Protein AF-F4RR57-F1 (afdb_monomer)

Radius of gyration: 38.22 Å; Cα contacts (8 Å, |Δi|>4): 180; chains: 1; bounding box: 96×65×106 Å

Solvent-accessible surface area (backbone atoms only — not comparable to full-atom values): 22075 Å² total; per-residue (Å²): 117,54,73,67,56,44,54,54,38,61,76,70,31,67,34,46,60,69,55,31,49,53,38,27,74,74,73,61,48,49,56,70,52,73,83,38,70,68,52,50,52,48,51,51,49,40,55,74,69,66,55,75,84,67,74,41,56,62,62,28,45,71,60,40,53,52,43,63,75,35,47,93,73,62,42,89,87,49,42,66,50,39,75,74,41,52,89,74,38,87,89,57,78,80,79,75,91,82,75,79,78,75,92,65,99,62,92,76,73,75,83,64,83,75,69,78,73,69,84,76,82,62,83,71,56,72,71,55,52,53,50,30,54,51,48,40,52,54,49,36,53,48,45,38,72,76,56,42,99,72,52,95,65,58,51,57,81,67,50,35,64,67,58,40,48,58,48,56,74,46,50,90,73,57,85,49,50,67,58,47,22,62,70,56,76,41,62,85,52,87,65,48,37,54,52,55,41,51,51,51,60,52,41,51,73,34,71,69,33,47,51,49,53,53,51,50,52,54,51,52,52,53,50,51,55,50,51,52,51,49,53,53,52,50,53,54,51,52,51,56,52,51,57,59,54,54,58,62,64,66,65,74,78,77,86,85,79,85,88,85,86,81,88,84,82,88,88,82,84,92,73,92,72,83,74,74,81,76,76,50,72,68,54,53,51,52,52,52,50,53,51,50,53,52,51,54,50,53,52,50,54,52,43,38,48,71,75,68,63,46,54,83,90,48,49,64,62,52,50,50,54,49,54,55,52,53,57,66,68,68,45,78,76,57,62,55,56,57,52,50,53,55,48,52,58,55,53,54,56,55,53,58,53,52,57,57,53,56,58,69,72,77,112

Secondary structure (DSSP, 8-state):
--HHHHHHHHHH--S-HHHHHHHHHHHS-----TT-HHHHHHHHHHHHTTPPPP-STTT-HHHHHHHHHHGGG--TTTHHHHHH-TTT-TTPPPPPTT-----------------------SPPPHHHHHHHHHHHHHHHHHHHHHHGGG-SS-HHHHS-HHHHHHHHTTTTT--SHHHHHHHHTS--STTHHHHHHHHHHHHHHSHHHHHHHHHHHHHHHHHHHHHHHHHHHHHHHHHHHHHHHHHHHGGGSS--S-----------------------HHHHHHHHHHHHHHHHHHHHHHHHHHTS---GGGHHHHHHHHHHHHHHHTSTTHHHHHHHHHHHHHHHHHHHHHHHHHHHH--

pLDDT: mean 75.48, std 19.63, range [27.92, 96.12]

Mean predicted aligned error: 22.34 Å

Structure (mmCIF, N/CA/C/O backbone):
data_AF-F4RR57-F1
#
_entry.id   AF-F4RR57-F1
#
loop_
_atom_site.group_PDB
_atom_site.id
_atom_site.type_symbol
_atom_site.label_atom_id
_atom_site.label_alt_id
_atom_site.label_comp_id
_atom_site.label_asym_id
_atom_site.label_entity_id
_atom_site.label_seq_id
_atom_site.pdbx_PDB_ins_code
_atom_site.Cartn_x
_atom_site.Cartn_y
_atom_site.Cartn_z
_atom_site.occupancy
_atom_site.B_iso_or_equiv
_atom_site.auth_seq_id
_atom_site.auth_comp_id
_atom_site.auth_asym_id
_atom_site.auth_atom_id
_atom_site.pdbx_PDB_model_num
ATOM 1 N N . MET A 1 1 ? -25.949 7.844 21.251 1.00 67.94 1 MET A N 1
ATOM 2 C CA . MET A 1 1 ? -24.940 7.670 20.203 1.00 67.94 1 MET A CA 1
ATOM 3 C C . MET A 1 1 ? -25.552 6.881 19.073 1.00 67.94 1 MET A C 1
ATOM 5 O O . MET A 1 1 ? -26.390 6.026 19.353 1.00 67.94 1 MET A O 1
ATOM 9 N N . THR A 1 2 ? -25.192 7.193 17.837 1.00 84.25 2 THR A N 1
ATOM 10 C CA . THR A 1 2 ? -25.395 6.279 16.705 1.00 84.25 2 THR A CA 1
ATOM 11 C C . THR A 1 2 ? -24.371 5.140 16.763 1.00 84.25 2 THR A C 1
ATOM 13 O O . THR A 1 2 ? -23.394 5.220 17.512 1.00 84.25 2 THR A O 1
ATOM 16 N N . ASP A 1 3 ? -24.583 4.080 15.980 1.00 83.62 3 ASP A N 1
ATOM 17 C CA . ASP A 1 3 ? -23.603 2.991 15.862 1.00 83.62 3 ASP A CA 1
ATOM 18 C C . ASP A 1 3 ? -22.259 3.506 15.319 1.00 83.62 3 ASP A C 1
ATOM 20 O O . ASP A 1 3 ? -21.208 3.103 15.812 1.00 83.62 3 ASP A O 1
ATOM 24 N N . ASP A 1 4 ? -22.282 4.470 14.393 1.00 86.75 4 ASP A N 1
ATOM 25 C CA . ASP A 1 4 ? -21.068 5.107 13.864 1.00 86.75 4 ASP A CA 1
ATOM 26 C C . ASP A 1 4 ? -20.286 5.838 14.967 1.00 86.75 4 ASP A C 1
ATOM 28 O O . ASP A 1 4 ? -19.084 5.640 15.121 1.00 86.75 4 ASP A O 1
ATOM 32 N N . GLU A 1 5 ? -20.974 6.609 15.817 1.00 86.25 5 GLU A N 1
ATOM 33 C CA . GLU A 1 5 ? -20.335 7.304 16.941 1.00 86.25 5 GLU A CA 1
ATOM 34 C C . GLU A 1 5 ? -19.729 6.317 17.955 1.00 86.25 5 GLU A C 1
ATOM 36 O O . GLU A 1 5 ? -18.697 6.608 18.568 1.00 86.25 5 GLU A O 1
ATOM 41 N N . LEU A 1 6 ? -20.355 5.147 18.148 1.00 86.25 6 LEU A N 1
ATOM 42 C CA . LEU A 1 6 ? -19.826 4.070 18.996 1.00 86.25 6 LEU A CA 1
ATOM 43 C C . LEU A 1 6 ? -18.541 3.485 18.413 1.00 86.25 6 LEU A C 1
ATOM 45 O O . LEU A 1 6 ? -17.569 3.323 19.155 1.00 86.25 6 LEU A O 1
ATOM 49 N N . MET A 1 7 ? -18.521 3.214 17.108 1.00 88.38 7 MET A N 1
ATOM 50 C CA . MET A 1 7 ? -17.345 2.689 16.412 1.00 88.38 7 MET A CA 1
ATOM 51 C C . MET A 1 7 ? -16.187 3.691 16.413 1.00 88.38 7 MET A C 1
ATOM 53 O O . MET A 1 7 ? -15.055 3.312 16.726 1.00 88.38 7 MET A O 1
ATOM 57 N N . ASP A 1 8 ? -16.470 4.972 16.175 1.00 90.50 8 ASP A N 1
ATOM 58 C CA . ASP A 1 8 ? -15.466 6.036 16.235 1.00 90.50 8 ASP A CA 1
ATOM 59 C C . ASP A 1 8 ? -14.886 6.162 17.646 1.00 90.50 8 ASP A C 1
ATOM 61 O O . ASP A 1 8 ? -13.668 6.189 17.824 1.00 90.50 8 ASP A O 1
ATOM 65 N N . SER A 1 9 ? -15.739 6.141 18.673 1.00 90.50 9 SER A N 1
ATOM 66 C CA . SER A 1 9 ? -15.291 6.207 20.069 1.00 90.50 9 SER A CA 1
ATOM 67 C C . SER A 1 9 ? -14.430 4.999 20.460 1.00 90.50 9 SER A C 1
ATOM 69 O O . SER A 1 9 ? -13.480 5.132 21.232 1.00 90.50 9 SER A O 1
ATOM 71 N N . TYR A 1 10 ? -14.718 3.821 19.900 1.00 89.81 10 TYR A N 1
ATOM 72 C CA . TYR A 1 10 ? -13.920 2.614 20.115 1.00 89.81 10 TYR A CA 1
ATOM 73 C C . TYR A 1 10 ? -12.523 2.705 19.492 1.00 89.81 10 TYR A C 1
ATOM 75 O O . TYR A 1 10 ? -11.577 2.131 20.023 1.00 89.81 10 TYR A O 1
ATOM 83 N N . SER A 1 11 ? -12.376 3.449 18.393 1.00 87.50 11 SER A N 1
ATOM 84 C CA . SER A 1 11 ? -11.086 3.628 17.719 1.00 87.50 11 SER A CA 1
ATOM 85 C C . SER A 1 11 ? -10.116 4.550 18.470 1.00 87.50 11 SER A C 1
ATOM 87 O O . SER A 1 11 ? -8.905 4.420 18.308 1.00 87.50 11 SER A O 1
ATOM 89 N N . VAL A 1 12 ? -10.634 5.454 19.312 1.00 90.31 12 VAL A N 1
ATOM 90 C CA . VAL A 1 12 ? -9.836 6.476 20.018 1.00 90.31 12 VAL A CA 1
ATOM 91 C C . VAL A 1 12 ? -9.772 6.279 21.532 1.00 90.31 12 VAL A C 1
ATOM 93 O O . VAL A 1 12 ? -9.077 7.030 22.217 1.00 90.31 12 VAL A O 1
ATOM 96 N N . THR A 1 13 ? -10.502 5.306 22.087 1.00 92.88 13 THR A N 1
ATOM 97 C CA . THR A 1 13 ? -10.521 5.100 23.539 1.00 92.88 13 THR A CA 1
ATOM 98 C C . THR A 1 13 ? -9.152 4.636 24.053 1.00 92.88 13 THR A C 1
ATOM 100 O O . THR A 1 13 ? -8.592 3.677 23.520 1.00 92.88 13 THR A O 1
ATOM 103 N N . PRO A 1 14 ? -8.620 5.245 25.130 1.00 92.81 14 PRO A N 1
ATOM 104 C CA . PRO A 1 14 ? -7.428 4.754 25.816 1.00 92.81 14 PRO A CA 1
ATOM 105 C C . PRO A 1 14 ? -7.744 3.611 26.797 1.00 92.81 14 PRO A C 1
ATOM 107 O O . PRO A 1 14 ? -6.843 3.052 27.419 1.00 92.81 14 PRO A O 1
ATOM 110 N N . VAL A 1 15 ? -9.023 3.272 26.992 1.00 94.38 15 VAL A N 1
ATOM 111 C CA . VAL A 1 15 ? -9.471 2.280 27.977 1.00 94.38 15 VAL A CA 1
ATOM 112 C C . VAL A 1 15 ? -9.263 0.864 27.443 1.00 94.38 15 VAL A C 1
ATOM 114 O O . VAL A 1 15 ? -9.339 0.617 26.243 1.00 94.38 15 VAL A O 1
ATOM 117 N N . CYS A 1 16 ? -9.041 -0.103 28.336 1.00 94.88 16 CYS A N 1
ATOM 118 C CA . CYS A 1 16 ? -9.064 -1.529 28.000 1.00 94.88 16 CYS A CA 1
ATOM 119 C C . CYS A 1 16 ? -10.262 -1.873 27.096 1.00 94.88 16 CYS A C 1
ATOM 121 O O . CYS A 1 16 ? -11.409 -1.674 27.492 1.00 94.88 16 CYS A O 1
ATOM 123 N N . LEU A 1 17 ? -10.005 -2.454 25.920 1.00 93.94 17 LEU A N 1
ATOM 124 C CA . LEU A 1 17 ? -11.035 -2.750 24.917 1.00 93.94 17 LEU A CA 1
ATOM 125 C C . LEU A 1 17 ? -12.133 -3.698 25.422 1.00 93.94 17 LEU A C 1
ATOM 127 O O . LEU A 1 17 ? -13.282 -3.599 24.991 1.00 93.94 17 LEU A O 1
ATOM 131 N N . ARG A 1 18 ? -11.801 -4.592 26.363 1.00 94.50 18 ARG A N 1
ATOM 132 C CA . ARG A 1 18 ? -12.766 -5.492 27.012 1.00 94.50 18 ARG A CA 1
ATOM 133 C C . ARG A 1 18 ? -13.737 -4.722 27.912 1.00 94.50 18 ARG A C 1
ATOM 135 O O . ARG A 1 18 ? -14.945 -4.908 27.806 1.00 94.50 18 ARG A O 1
ATOM 142 N N . VAL A 1 19 ? -13.205 -3.811 28.727 1.00 94.75 19 VAL A N 1
ATOM 143 C CA . VAL A 1 19 ? -13.983 -2.940 29.623 1.00 94.75 19 VAL A CA 1
ATOM 144 C C . VAL A 1 19 ? -14.801 -1.932 28.821 1.00 94.75 19 VAL A C 1
ATOM 146 O O . VAL A 1 19 ? -15.991 -1.762 29.070 1.00 94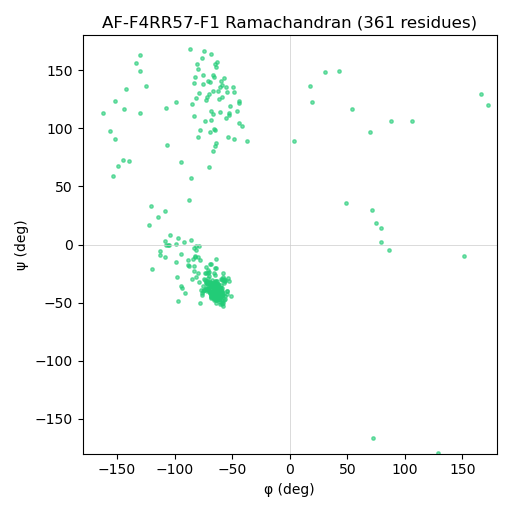.75 19 VAL A O 1
ATOM 149 N N . ALA A 1 20 ? -14.184 -1.308 27.815 1.00 94.62 20 ALA A N 1
ATOM 150 C CA . ALA A 1 20 ? -14.843 -0.385 26.902 1.00 94.62 20 ALA A CA 1
ATOM 151 C C . ALA A 1 20 ? -16.042 -1.048 26.212 1.00 94.62 20 ALA A C 1
ATOM 153 O O . ALA A 1 20 ? -17.123 -0.469 26.186 1.00 94.62 20 ALA A O 1
ATOM 154 N N . LEU A 1 21 ? -15.886 -2.287 25.731 1.00 92.50 21 LEU A N 1
ATOM 155 C CA . LEU A 1 21 ? -16.971 -3.047 25.112 1.00 92.50 21 LEU A CA 1
ATOM 156 C C . LEU A 1 21 ? -18.074 -3.421 26.117 1.00 92.50 21 LEU A C 1
ATOM 158 O O . LEU A 1 21 ? -19.256 -3.322 25.797 1.00 92.50 21 LEU A O 1
ATOM 162 N N . ALA A 1 22 ? -17.713 -3.826 27.338 1.00 93.38 22 ALA A N 1
ATOM 163 C CA . ALA A 1 22 ? -18.687 -4.141 28.384 1.00 93.38 22 ALA A CA 1
ATOM 164 C C . ALA A 1 22 ? -19.535 -2.917 28.764 1.00 93.38 22 ALA A C 1
ATOM 166 O O . ALA A 1 22 ? -20.761 -3.007 28.869 1.00 93.38 22 ALA A O 1
ATOM 167 N N . LEU A 1 23 ? -18.899 -1.753 28.901 1.00 93.00 23 LEU A N 1
ATOM 168 C CA . LEU A 1 23 ? -19.587 -0.491 29.155 1.00 93.00 23 LEU A CA 1
ATOM 169 C C . LEU A 1 23 ? -20.402 -0.053 27.933 1.00 93.00 23 LEU A C 1
ATOM 171 O O . LEU A 1 23 ? -21.587 0.228 28.075 1.00 93.00 23 LEU A O 1
ATOM 175 N N . GLY A 1 24 ? -19.853 -0.133 26.721 1.00 91.88 24 GLY A N 1
ATOM 176 C CA . GLY A 1 24 ? -20.598 0.118 25.484 1.00 91.88 24 GLY A CA 1
ATOM 177 C C . GLY A 1 24 ? -21.902 -0.678 25.406 1.00 91.88 24 GLY A C 1
ATOM 178 O O . GLY A 1 24 ? -22.954 -0.112 25.130 1.00 91.88 24 GLY A O 1
ATOM 179 N N . ASN A 1 25 ? -21.863 -1.962 25.767 1.00 90.62 25 ASN A N 1
ATOM 180 C CA . ASN A 1 25 ? -23.038 -2.834 25.750 1.00 90.62 25 ASN A CA 1
ATOM 181 C C . ASN A 1 25 ? -24.033 -2.576 26.893 1.00 90.62 25 ASN A C 1
ATOM 183 O O . ASN A 1 25 ? -25.224 -2.835 26.734 1.00 90.62 25 ASN A O 1
ATOM 187 N N . THR A 1 26 ? -23.572 -2.113 28.057 1.00 90.75 26 THR A N 1
ATOM 188 C CA . THR A 1 26 ? -24.431 -1.934 29.245 1.00 90.75 26 THR A CA 1
ATOM 189 C C . THR A 1 26 ? -25.005 -0.526 29.367 1.00 90.75 26 THR A C 1
ATOM 191 O O . THR A 1 26 ? -26.154 -0.374 29.776 1.00 90.75 26 THR A O 1
ATOM 194 N N . ILE A 1 27 ? -24.227 0.499 29.013 1.00 89.25 27 ILE A N 1
ATOM 195 C CA . ILE A 1 27 ? -24.605 1.914 29.128 1.00 89.25 27 ILE A CA 1
ATOM 196 C C . ILE A 1 27 ? -24.778 2.611 27.772 1.00 89.25 27 ILE A C 1
ATOM 198 O O . ILE A 1 27 ? -25.264 3.741 27.744 1.00 89.25 27 ILE A O 1
ATOM 202 N N . GLY A 1 28 ? -24.406 1.971 26.657 1.00 88.31 28 GLY A N 1
ATOM 203 C CA . GLY A 1 28 ? -24.560 2.537 25.310 1.00 88.31 28 GLY A CA 1
ATOM 204 C C . GLY A 1 28 ? -23.550 3.636 24.966 1.00 88.31 28 GLY A C 1
ATOM 205 O O . GLY A 1 28 ? -23.814 4.440 24.074 1.00 88.31 28 GLY A O 1
ATOM 206 N N . VAL A 1 29 ? -22.435 3.720 25.701 1.00 87.94 29 VAL A N 1
ATOM 207 C CA . VAL A 1 29 ? -21.378 4.727 25.515 1.00 87.94 29 VAL A CA 1
ATOM 208 C C . VAL A 1 29 ? -20.016 4.078 25.743 1.00 87.94 29 VAL A C 1
ATOM 210 O O . VAL A 1 29 ? -19.827 3.378 26.740 1.00 87.94 29 VAL A O 1
ATOM 213 N N . ILE A 1 30 ? -19.065 4.339 24.845 1.00 93.31 30 ILE A N 1
ATOM 214 C CA . ILE A 1 30 ? -17.662 3.956 25.026 1.00 93.31 30 ILE A CA 1
ATOM 215 C C . ILE A 1 30 ? -16.957 5.043 25.852 1.00 93.31 30 ILE A C 1
ATOM 217 O O . ILE A 1 30 ? -16.950 6.201 25.437 1.00 93.31 30 ILE A O 1
ATOM 221 N N . PRO A 1 31 ? -16.374 4.719 27.019 1.00 91.56 31 PRO A N 1
ATOM 222 C CA . PRO A 1 31 ? -15.620 5.692 27.803 1.00 91.56 31 PRO A CA 1
ATOM 223 C C . PRO A 1 31 ? -14.315 6.068 27.099 1.00 91.56 31 PRO A C 1
ATOM 225 O O . PRO A 1 31 ? -13.621 5.193 26.586 1.00 91.56 31 PRO A O 1
ATOM 228 N N . CYS A 1 32 ? -13.947 7.348 27.140 1.00 89.25 32 CYS A N 1
ATOM 229 C CA . CYS A 1 32 ? -12.686 7.855 26.581 1.00 89.25 32 CYS A CA 1
ATOM 230 C C . CYS A 1 32 ? -11.667 8.261 27.660 1.00 89.25 32 CYS A C 1
ATOM 232 O O . CYS A 1 32 ? -10.587 8.743 27.335 1.00 89.25 32 CYS A O 1
ATOM 234 N N . GLU A 1 33 ? -11.994 8.065 28.937 1.00 89.56 33 GLU A N 1
ATOM 235 C CA . GLU A 1 33 ? -11.158 8.449 30.076 1.00 89.56 33 GLU A CA 1
ATOM 236 C C . GLU A 1 33 ? -10.909 7.238 30.978 1.00 89.56 33 GLU A C 1
ATOM 238 O O . GLU A 1 33 ? -11.827 6.473 31.282 1.00 89.56 33 GLU A O 1
ATOM 243 N N . LEU A 1 34 ? -9.661 7.069 31.422 1.00 88.19 34 LEU A N 1
ATOM 244 C CA . LEU A 1 34 ? -9.264 5.988 32.333 1.00 88.19 34 LEU A CA 1
ATOM 245 C C . LEU A 1 34 ? -9.801 6.195 33.757 1.00 88.19 34 LEU A C 1
ATOM 247 O O . LEU A 1 34 ? -10.063 5.222 34.461 1.00 88.19 34 LEU A O 1
ATOM 251 N N . ASP A 1 35 ? -9.991 7.452 34.157 1.00 91.38 35 ASP A N 1
ATOM 252 C CA . ASP A 1 35 ? -10.428 7.836 35.502 1.00 91.38 35 ASP A CA 1
ATOM 253 C C . ASP A 1 35 ? -11.957 7.832 35.674 1.00 91.38 35 ASP A C 1
ATOM 255 O O . ASP A 1 35 ? -12.463 8.186 36.740 1.00 91.38 35 ASP A O 1
ATOM 259 N N . ASP A 1 36 ? -12.716 7.418 34.652 1.00 92.50 36 ASP A N 1
ATOM 260 C CA . ASP A 1 36 ? -14.169 7.298 34.757 1.00 92.50 36 ASP A CA 1
ATOM 261 C C . ASP A 1 36 ? -14.530 6.266 35.852 1.00 92.50 36 ASP A C 1
ATOM 263 O O . ASP A 1 36 ? -14.111 5.103 35.771 1.00 92.50 36 ASP A O 1
ATOM 267 N N . PRO A 1 37 ? -15.351 6.630 36.858 1.00 93.88 37 PRO A N 1
ATOM 268 C CA . PRO A 1 37 ? -15.757 5.714 37.926 1.00 93.88 37 PRO A CA 1
ATOM 269 C C . PRO A 1 37 ? -16.372 4.405 37.418 1.00 93.88 37 PRO A C 1
ATOM 271 O O . PRO A 1 37 ? -16.271 3.370 38.075 1.00 93.88 37 PRO A O 1
ATOM 274 N N . ARG A 1 38 ? -17.012 4.431 36.243 1.00 93.06 38 ARG A N 1
ATOM 275 C CA . ARG A 1 38 ? -17.620 3.253 35.610 1.00 93.06 38 ARG A CA 1
ATOM 276 C C . ARG A 1 38 ? -16.561 2.306 35.057 1.00 93.06 38 ARG A C 1
ATOM 278 O O . ARG A 1 38 ? -16.716 1.095 35.185 1.00 93.06 38 ARG A O 1
ATOM 285 N N . VAL A 1 39 ? -15.479 2.849 34.495 1.00 94.75 39 VAL A N 1
ATOM 286 C CA . VAL A 1 39 ? -14.320 2.073 34.026 1.00 94.75 39 VAL A CA 1
ATOM 287 C C . VAL A 1 39 ? -13.646 1.389 35.207 1.00 94.75 39 VAL A C 1
ATOM 289 O O . VAL A 1 39 ? -13.430 0.181 35.165 1.00 94.75 39 VAL A O 1
ATOM 292 N N . GLN A 1 40 ? -13.403 2.127 36.291 1.00 94.81 40 GLN A N 1
ATOM 293 C CA . GLN A 1 40 ? -12.786 1.583 37.503 1.00 94.81 40 GLN A CA 1
ATOM 294 C C . GLN A 1 40 ? -13.653 0.501 38.162 1.00 94.81 40 GLN A C 1
ATOM 296 O O . GLN A 1 40 ? -13.144 -0.543 38.569 1.00 94.81 40 GLN A O 1
ATOM 301 N N . ALA A 1 41 ? -14.970 0.717 38.240 1.00 94.88 41 ALA A N 1
ATOM 302 C CA . ALA A 1 41 ? -15.898 -0.270 38.784 1.00 94.88 41 ALA A CA 1
ATOM 303 C C . ALA A 1 41 ? -15.919 -1.562 37.952 1.00 94.88 41 ALA A C 1
ATOM 305 O O . ALA A 1 41 ? -15.937 -2.658 38.513 1.00 94.88 41 ALA A O 1
ATOM 306 N N . GLU A 1 42 ? -15.886 -1.441 36.624 1.00 95.12 42 GLU A N 1
ATOM 307 C CA . GLU A 1 42 ? -15.885 -2.592 35.725 1.00 95.12 42 GLU A CA 1
ATOM 308 C C . GLU A 1 42 ? -14.553 -3.351 35.760 1.00 95.12 42 GLU A C 1
ATOM 310 O O . GLU A 1 42 ? -14.548 -4.580 35.816 1.00 95.12 42 GLU A O 1
ATOM 315 N N . GLN A 1 43 ? -13.424 -2.643 35.835 1.00 94.00 43 GLN A N 1
ATOM 316 C CA . GLN A 1 43 ? -12.109 -3.249 36.066 1.00 94.00 43 GLN A CA 1
ATOM 317 C C . GLN A 1 43 ? -12.072 -4.022 37.390 1.00 94.00 43 GLN A C 1
ATOM 319 O O . GLN A 1 43 ? -11.692 -5.192 37.411 1.00 94.00 43 GLN A O 1
ATOM 324 N N . ALA A 1 44 ? -12.554 -3.417 38.480 1.00 94.69 44 ALA A N 1
ATOM 325 C CA . ALA A 1 44 ? -12.623 -4.073 39.785 1.00 94.69 44 ALA A CA 1
ATOM 326 C C . ALA A 1 44 ? -13.535 -5.312 39.765 1.00 94.69 44 ALA A C 1
ATOM 328 O O . ALA A 1 44 ? -13.239 -6.320 40.410 1.00 94.69 44 ALA A O 1
ATOM 329 N N . ARG A 1 45 ? -14.635 -5.271 39.000 1.00 96.12 45 ARG A N 1
ATOM 330 C CA . ARG A 1 45 ? -15.516 -6.427 38.788 1.00 96.12 45 ARG A CA 1
ATOM 331 C C . ARG A 1 45 ? -14.793 -7.555 38.052 1.00 96.12 45 ARG A C 1
ATOM 333 O O . ARG A 1 45 ? -14.915 -8.707 38.467 1.00 96.12 45 ARG A O 1
ATOM 340 N N . GLU A 1 46 ? -14.069 -7.253 36.973 1.00 95.25 46 GLU A N 1
ATOM 341 C CA . GLU A 1 46 ? -13.291 -8.246 36.219 1.00 95.25 46 GLU A CA 1
ATOM 342 C C . GLU A 1 46 ? -12.210 -8.902 37.089 1.00 95.25 46 GLU A C 1
ATOM 344 O O . GLU A 1 46 ? -12.062 -10.127 37.069 1.00 95.25 46 GLU A O 1
ATOM 349 N N . GLU A 1 47 ? -11.503 -8.111 37.898 1.00 94.00 47 GLU A N 1
ATOM 350 C CA . GLU A 1 47 ? -10.501 -8.603 38.847 1.00 94.00 47 GLU A CA 1
ATOM 351 C C . GLU A 1 47 ? -11.125 -9.501 39.921 1.00 94.00 47 GLU A C 1
ATOM 353 O O . GLU A 1 47 ? -10.643 -10.610 40.161 1.00 94.00 47 GLU A O 1
ATOM 358 N N . ALA A 1 48 ? -12.242 -9.076 40.522 1.00 96.12 48 ALA A N 1
ATOM 359 C CA . ALA A 1 48 ? -12.968 -9.866 41.517 1.00 96.12 48 ALA A CA 1
ATOM 360 C C . ALA A 1 48 ? -13.529 -11.177 40.939 1.00 96.12 48 ALA A C 1
ATOM 362 O O . ALA A 1 48 ? -13.623 -12.181 41.646 1.00 96.12 48 ALA A O 1
ATOM 363 N N . ALA A 1 49 ? -13.883 -11.182 39.652 1.00 95.75 49 ALA A N 1
ATOM 364 C CA . ALA A 1 49 ? -14.333 -12.366 38.929 1.00 95.75 49 ALA A CA 1
ATOM 365 C C . ALA A 1 49 ? -13.178 -13.264 38.440 1.00 95.75 49 ALA A C 1
ATOM 367 O O . ALA A 1 49 ? -13.436 -14.309 37.842 1.00 95.75 49 ALA A O 1
ATOM 368 N N . GLY A 1 50 ? -11.919 -12.881 38.684 1.00 95.19 50 GLY A N 1
ATOM 369 C CA . GLY A 1 50 ? -10.741 -13.670 38.324 1.00 95.19 50 GLY A CA 1
ATOM 370 C C . GLY A 1 50 ? -10.456 -13.709 36.822 1.00 95.19 50 GLY A C 1
ATOM 371 O O . GLY A 1 50 ? -9.931 -14.704 36.322 1.00 95.19 50 GLY A O 1
ATOM 372 N N . PHE A 1 51 ? -10.823 -12.660 36.083 1.00 93.31 51 PHE A N 1
ATOM 373 C CA . PHE A 1 51 ? -10.561 -12.598 34.648 1.00 93.31 51 PHE A CA 1
ATOM 374 C C . PHE A 1 51 ? -9.047 -12.530 34.388 1.00 93.31 51 PHE A C 1
ATOM 376 O O . PHE A 1 51 ? -8.317 -11.877 35.138 1.00 93.31 51 PHE A O 1
ATOM 383 N N . PRO A 1 52 ? -8.546 -13.158 33.308 1.00 91.62 52 PRO A N 1
ATOM 384 C CA . PRO A 1 52 ? -7.145 -13.028 32.943 1.00 91.62 52 PRO A CA 1
ATOM 385 C C . PRO A 1 52 ? -6.822 -11.577 32.577 1.00 91.62 52 PRO A C 1
ATOM 387 O O . PRO A 1 52 ? -7.681 -10.826 32.084 1.00 91.62 52 PRO A O 1
ATOM 390 N N . LYS A 1 53 ? -5.553 -11.203 32.776 1.00 90.44 53 LYS A N 1
ATOM 391 C CA . LYS A 1 53 ? -5.032 -9.898 32.367 1.00 90.44 53 LYS A CA 1
ATOM 392 C C . LYS A 1 53 ? -5.301 -9.690 30.875 1.00 90.44 53 LYS A C 1
ATOM 394 O O . LYS A 1 53 ? -5.059 -10.582 30.066 1.00 90.44 53 LYS A O 1
ATOM 399 N N . CYS A 1 54 ? -5.846 -8.530 30.524 1.00 92.06 54 CYS A N 1
ATOM 400 C CA . CYS A 1 54 ? -6.155 -8.217 29.136 1.00 92.06 54 CYS A CA 1
ATOM 401 C C . CYS A 1 54 ? -4.864 -7.985 28.334 1.00 92.06 54 CYS A C 1
ATOM 403 O O . CYS A 1 54 ? -3.937 -7.348 28.830 1.00 92.06 54 CYS A O 1
ATOM 405 N N . GLN A 1 55 ? -4.840 -8.478 27.096 1.00 90.81 55 GLN A N 1
ATOM 406 C CA . GLN A 1 55 ? -3.744 -8.320 26.130 1.00 90.81 55 GLN A CA 1
ATOM 407 C C . GLN A 1 55 ? -4.178 -7.473 24.918 1.00 90.81 55 GLN A C 1
ATOM 409 O O . GLN A 1 55 ? -3.655 -7.628 23.821 1.00 90.81 55 GLN A O 1
ATOM 414 N N . CYS A 1 56 ? -5.198 -6.620 25.077 1.00 92.00 56 CYS A N 1
ATOM 415 C CA . CYS A 1 56 ? -5.579 -5.684 24.018 1.00 92.00 56 CYS A CA 1
ATOM 416 C C . CYS A 1 56 ? -4.497 -4.613 23.813 1.00 92.00 56 CYS A C 1
ATOM 418 O O . CYS A 1 56 ? -3.681 -4.388 24.706 1.00 92.00 56 CYS A O 1
ATOM 420 N N . SER A 1 57 ? -4.549 -3.899 22.687 1.00 90.88 57 SER A N 1
ATOM 421 C CA . SER A 1 57 ? -3.597 -2.832 22.337 1.00 90.88 57 SER A CA 1
ATOM 422 C C . SER A 1 57 ? -3.431 -1.760 23.417 1.00 90.88 57 SER A C 1
ATOM 424 O O . SER A 1 57 ? -2.340 -1.235 23.594 1.00 90.88 57 SER A O 1
ATOM 426 N N . ASN A 1 58 ? -4.483 -1.480 24.190 1.00 92.25 58 ASN A N 1
ATOM 427 C CA . ASN A 1 58 ? -4.439 -0.483 25.262 1.00 92.25 58 ASN A CA 1
ATOM 428 C C . ASN A 1 58 ? -3.854 -1.032 26.578 1.00 92.25 58 ASN A C 1
ATOM 430 O O . ASN A 1 58 ? -3.386 -0.263 27.412 1.00 92.25 58 ASN A O 1
ATOM 434 N N . CYS A 1 59 ? -3.883 -2.352 26.796 1.00 92.00 59 CYS A N 1
ATOM 435 C CA . CYS A 1 59 ? -3.349 -2.991 28.008 1.00 92.00 59 CYS A CA 1
ATOM 436 C C . CYS A 1 59 ? -1.939 -3.564 27.827 1.00 92.00 59 CYS A C 1
ATOM 438 O O . CYS A 1 59 ? -1.200 -3.676 28.806 1.00 92.00 59 CYS A O 1
ATOM 440 N N . ASP A 1 60 ? -1.589 -3.952 26.601 1.00 92.12 60 ASP A N 1
ATOM 441 C CA . ASP A 1 60 ? -0.280 -4.467 26.215 1.00 92.12 60 ASP A CA 1
ATOM 442 C C . ASP A 1 60 ? 0.125 -3.890 24.851 1.00 92.12 60 ASP A C 1
ATOM 444 O O . ASP A 1 60 ? 0.099 -4.562 23.816 1.00 92.12 60 ASP A O 1
ATOM 448 N N . SER A 1 61 ? 0.459 -2.598 24.863 1.00 90.44 61 SER A N 1
ATOM 449 C CA . SER A 1 61 ? 0.840 -1.856 23.660 1.00 90.44 61 SER A CA 1
ATOM 450 C C . SER A 1 61 ? 2.083 -2.441 22.997 1.00 90.44 61 SER A C 1
ATOM 452 O O . SER A 1 61 ? 2.111 -2.600 21.785 1.00 90.44 61 SER A O 1
ATOM 454 N N . ILE A 1 62 ? 3.072 -2.871 23.784 1.00 89.56 62 ILE A N 1
ATOM 455 C CA . ILE A 1 62 ? 4.341 -3.390 23.261 1.00 89.56 62 ILE A CA 1
ATOM 456 C C . ILE A 1 62 ? 4.111 -4.668 22.443 1.00 89.56 62 ILE A C 1
ATOM 458 O O . ILE A 1 62 ? 4.637 -4.801 21.334 1.00 89.56 62 ILE A O 1
ATOM 462 N N . SER A 1 63 ? 3.320 -5.613 22.963 1.00 89.44 63 SER A N 1
ATOM 463 C CA . SER A 1 63 ? 2.991 -6.833 22.218 1.00 89.44 63 SER A CA 1
ATOM 464 C C . SER A 1 63 ? 2.152 -6.528 20.976 1.00 89.44 63 SER A C 1
ATOM 466 O O . SER A 1 63 ? 2.383 -7.123 19.921 1.00 89.44 63 SER A O 1
ATOM 468 N N . ALA A 1 64 ? 1.208 -5.586 21.073 1.00 91.06 64 ALA A N 1
ATOM 469 C CA . ALA A 1 64 ? 0.387 -5.169 19.940 1.00 91.06 64 ALA A CA 1
ATOM 470 C C . ALA A 1 64 ? 1.230 -4.534 18.822 1.00 91.06 64 ALA A C 1
ATOM 472 O O . ALA A 1 64 ? 1.114 -4.938 17.665 1.00 91.06 64 ALA A O 1
ATOM 473 N N . ASP A 1 65 ? 2.148 -3.631 19.160 1.00 90.50 65 ASP A N 1
ATOM 474 C CA . ASP A 1 65 ? 3.052 -2.980 18.209 1.00 90.50 65 ASP A CA 1
ATOM 475 C C . ASP A 1 65 ? 3.967 -3.993 17.515 1.00 90.50 65 ASP A C 1
ATOM 477 O O . ASP A 1 65 ? 4.228 -3.912 16.311 1.00 90.50 65 ASP A O 1
ATOM 481 N N . MET A 1 66 ? 4.447 -4.987 18.262 1.00 90.44 66 MET A N 1
ATOM 482 C CA . MET A 1 66 ? 5.249 -6.083 17.718 1.00 90.44 66 MET A CA 1
ATOM 483 C C . MET A 1 66 ? 4.460 -6.985 16.777 1.00 90.44 66 MET A C 1
ATOM 485 O O . MET A 1 66 ? 5.010 -7.465 15.778 1.00 90.44 66 MET A O 1
ATOM 489 N N . LEU A 1 67 ? 3.182 -7.207 17.077 1.00 91.81 67 LEU A N 1
ATOM 490 C CA . LEU A 1 67 ? 2.285 -7.976 16.228 1.00 91.81 67 LEU A CA 1
ATOM 491 C C . LEU A 1 67 ? 2.001 -7.225 14.924 1.00 91.81 67 LEU A C 1
ATOM 493 O O . LEU A 1 67 ? 2.101 -7.824 13.855 1.00 91.81 67 LEU A O 1
ATOM 497 N N . VAL A 1 68 ? 1.728 -5.919 14.994 1.00 91.38 68 VAL A N 1
ATOM 498 C CA . VAL A 1 68 ? 1.538 -5.058 13.815 1.00 91.38 68 VAL A CA 1
ATOM 499 C C . VAL A 1 68 ? 2.800 -5.044 12.952 1.00 91.38 68 VAL A C 1
ATOM 501 O O . VAL A 1 68 ? 2.731 -5.279 11.745 1.00 91.38 68 VAL A O 1
ATOM 504 N N . TYR A 1 69 ? 3.973 -4.874 13.566 1.00 90.19 69 TYR A N 1
ATOM 505 C CA . TYR A 1 69 ? 5.259 -4.888 12.865 1.00 90.19 69 TYR A CA 1
ATOM 506 C C . TYR A 1 69 ? 5.531 -6.210 12.125 1.00 90.19 69 TYR A C 1
ATOM 508 O O . TYR A 1 69 ? 6.115 -6.231 11.035 1.00 90.19 69 TYR A O 1
ATOM 516 N N . ASN A 1 70 ? 5.082 -7.333 12.692 1.00 91.50 70 ASN A N 1
ATOM 517 C CA . ASN A 1 70 ? 5.248 -8.662 12.110 1.00 91.50 70 ASN A CA 1
ATOM 518 C C . ASN A 1 70 ? 4.026 -9.160 11.323 1.00 91.50 70 ASN A C 1
ATOM 520 O O . ASN A 1 70 ? 4.068 -10.279 10.811 1.00 91.50 70 ASN A O 1
ATOM 524 N N . LEU A 1 71 ? 2.987 -8.339 11.132 1.00 92.31 71 LEU A N 1
ATOM 525 C CA . LEU A 1 71 ? 1.763 -8.729 10.427 1.00 92.31 71 LEU A CA 1
ATOM 526 C C . LEU A 1 71 ? 2.023 -9.295 9.014 1.00 92.31 71 LEU A C 1
ATOM 528 O O . LEU A 1 71 ? 1.446 -10.332 8.688 1.00 92.31 71 LEU A O 1
ATOM 532 N N . PRO A 1 72 ? 2.959 -8.752 8.199 1.00 90.31 72 PRO A N 1
ATOM 533 C CA . PRO A 1 72 ? 3.300 -9.335 6.894 1.00 90.31 72 PRO A CA 1
ATOM 534 C C . PRO A 1 72 ? 3.929 -10.740 6.951 1.00 90.31 72 PRO A C 1
ATOM 536 O O . PRO A 1 72 ? 4.087 -11.387 5.917 1.00 90.31 72 PRO A O 1
ATOM 539 N N . ARG A 1 73 ? 4.346 -11.199 8.137 1.00 86.81 73 ARG A N 1
ATOM 540 C CA . ARG A 1 73 ? 4.946 -12.522 8.402 1.00 86.81 73 ARG A CA 1
ATOM 541 C C . ARG A 1 73 ? 3.999 -13.448 9.157 1.00 86.81 73 ARG A C 1
ATOM 543 O O . ARG A 1 73 ? 4.357 -14.595 9.438 1.00 86.81 73 ARG A O 1
ATOM 550 N N . LEU A 1 74 ? 2.803 -12.966 9.482 1.00 91.88 74 LEU A N 1
ATOM 551 C CA . LEU A 1 74 ? 1.767 -13.770 10.095 1.00 91.88 74 LEU A CA 1
ATOM 552 C C . LEU A 1 74 ? 1.207 -14.736 9.043 1.00 91.88 74 LEU A C 1
ATOM 554 O O . LEU A 1 74 ? 0.821 -14.363 7.937 1.00 91.88 74 LEU A O 1
ATOM 558 N N . THR A 1 75 ? 1.197 -16.011 9.389 1.00 90.88 75 THR A N 1
ATOM 559 C CA . THR A 1 75 ? 0.729 -17.124 8.570 1.00 90.88 75 THR A CA 1
ATOM 560 C C . THR A 1 75 ? -0.241 -17.964 9.391 1.00 90.88 75 THR A C 1
ATOM 562 O O . THR A 1 75 ? -0.264 -17.901 10.618 1.00 90.88 75 THR A O 1
ATOM 565 N N . LYS A 1 76 ? -1.028 -18.816 8.728 1.00 91.50 76 LYS A N 1
ATOM 566 C CA . LYS A 1 76 ? -1.964 -19.709 9.433 1.00 91.50 76 LYS A CA 1
ATOM 567 C C . LYS A 1 76 ? -1.266 -20.636 10.433 1.00 91.50 76 LYS A C 1
ATOM 569 O O . LYS A 1 76 ? -1.879 -21.005 11.423 1.00 91.50 76 LYS A O 1
ATOM 574 N N . SER A 1 77 ? -0.011 -21.011 10.178 1.00 91.81 77 SER A N 1
ATOM 575 C CA . SER A 1 77 ? 0.739 -21.929 11.039 1.00 91.81 77 SER A CA 1
ATOM 576 C C . SER A 1 77 ? 1.362 -21.260 12.262 1.00 91.81 77 SER A C 1
ATOM 578 O O . SER A 1 77 ? 1.541 -21.942 13.258 1.00 91.81 77 SER A O 1
ATOM 580 N N . ASN A 1 78 ? 1.694 -19.965 12.202 1.00 91.06 78 ASN A N 1
ATOM 581 C CA . ASN A 1 78 ? 2.324 -19.247 13.321 1.00 91.06 78 ASN A CA 1
ATOM 582 C C . ASN A 1 78 ? 1.358 -18.309 14.068 1.00 91.06 78 ASN A C 1
ATOM 584 O O . ASN A 1 78 ? 1.761 -17.659 15.028 1.00 91.06 78 ASN A O 1
ATOM 588 N N . TYR A 1 79 ? 0.091 -18.239 13.643 1.00 91.50 79 TYR A N 1
ATOM 589 C CA . TYR A 1 79 ? -0.914 -17.351 14.224 1.00 91.50 79 TYR A CA 1
ATOM 590 C C . TYR A 1 79 ? -1.133 -17.605 15.717 1.00 91.50 79 TYR A C 1
ATOM 592 O O . TYR A 1 79 ? -1.067 -16.671 16.509 1.00 91.50 79 TYR A O 1
ATOM 600 N N . GLU A 1 80 ? -1.372 -18.857 16.118 1.00 92.00 80 GLU A N 1
ATOM 601 C CA . GLU A 1 80 ? -1.639 -19.163 17.527 1.00 92.00 80 GLU A CA 1
ATOM 602 C C . GLU A 1 80 ? -0.439 -18.855 18.422 1.00 92.00 80 GLU A C 1
ATOM 604 O O . GLU A 1 80 ? -0.609 -18.339 19.525 1.00 92.00 80 GLU A O 1
ATOM 609 N N . ASP A 1 81 ? 0.771 -19.142 17.942 1.00 91.56 81 ASP A N 1
ATOM 610 C CA . ASP A 1 81 ? 1.998 -18.847 18.675 1.00 91.56 81 ASP A CA 1
ATOM 611 C C . ASP A 1 81 ? 2.188 -17.331 18.815 1.00 91.56 81 ASP A C 1
ATOM 613 O O . ASP A 1 81 ? 2.481 -16.855 19.908 1.00 91.56 81 ASP A O 1
ATOM 617 N N . ALA A 1 82 ? 1.902 -16.565 17.755 1.00 91.31 82 ALA A N 1
ATOM 618 C CA . ALA A 1 82 ? 1.941 -15.104 17.775 1.00 91.31 82 ALA A CA 1
ATOM 619 C C . ALA A 1 82 ? 0.909 -14.478 18.721 1.00 91.31 82 ALA A C 1
ATOM 621 O O . ALA A 1 82 ? 1.203 -13.453 19.332 1.00 91.31 82 ALA A O 1
ATOM 622 N N . MET A 1 83 ? -0.277 -15.081 18.861 1.00 90.19 83 MET A N 1
ATOM 623 C CA . MET A 1 83 ? -1.286 -14.624 19.825 1.00 90.19 83 MET A CA 1
ATOM 624 C C . MET A 1 83 ? -0.909 -14.966 21.273 1.00 90.19 83 MET A C 1
ATOM 626 O O . MET A 1 83 ? -1.305 -14.244 22.184 1.00 90.19 83 MET A O 1
ATOM 630 N N . ARG A 1 84 ? -0.174 -16.063 21.507 1.00 89.19 84 ARG A N 1
ATOM 631 C CA . ARG A 1 84 ? 0.281 -16.448 22.854 1.00 89.19 84 ARG A CA 1
ATOM 632 C C . ARG A 1 84 ? 1.480 -15.618 23.306 1.00 89.19 84 ARG A C 1
ATOM 634 O O . ARG A 1 84 ? 1.460 -15.098 24.418 1.00 89.19 84 ARG A O 1
ATOM 641 N N . ASP A 1 85 ? 2.507 -15.523 22.465 1.00 89.25 85 ASP A N 1
ATOM 642 C CA . ASP A 1 85 ? 3.718 -14.744 22.723 1.00 89.25 85 ASP A CA 1
ATOM 643 C C . ASP A 1 85 ? 4.416 -14.359 21.409 1.00 89.25 85 ASP A C 1
ATOM 645 O O . ASP A 1 85 ? 5.220 -15.115 20.849 1.00 89.25 85 ASP A O 1
ATOM 649 N N . VAL A 1 86 ? 4.148 -13.130 20.961 1.00 89.69 86 VAL A N 1
ATOM 650 C CA . VAL A 1 86 ? 4.696 -12.531 19.736 1.00 89.69 86 VAL A CA 1
ATOM 651 C C . VAL A 1 86 ? 6.231 -12.483 19.711 1.00 89.69 86 VAL A C 1
ATOM 653 O O . VAL A 1 86 ? 6.827 -12.480 18.634 1.00 89.69 86 VAL A O 1
ATOM 656 N N . PHE A 1 87 ? 6.900 -12.479 20.867 1.00 88.69 87 PHE A N 1
ATOM 657 C CA . PHE A 1 87 ? 8.360 -12.380 20.950 1.00 88.69 87 PHE A CA 1
ATOM 658 C C . PHE A 1 87 ? 9.064 -13.726 20.762 1.00 88.69 87 PHE A C 1
ATOM 660 O O . PHE A 1 87 ? 10.265 -13.760 20.473 1.00 88.69 87 PHE A O 1
ATOM 667 N N . SER A 1 88 ? 8.328 -14.826 20.926 1.00 87.75 88 SER A N 1
ATOM 668 C CA . SER A 1 88 ? 8.850 -16.193 20.855 1.00 87.75 88 SER A CA 1
ATOM 669 C C . SER A 1 88 ? 8.715 -16.843 19.474 1.00 87.75 88 SER A C 1
ATOM 671 O O . SER A 1 88 ? 9.276 -17.914 19.244 1.00 87.75 88 SER A O 1
ATOM 673 N N . VAL A 1 89 ? 8.001 -16.203 18.542 1.00 89.12 89 VAL A N 1
ATOM 674 C CA . VAL A 1 89 ? 7.693 -16.785 17.230 1.00 89.12 89 VAL A CA 1
ATOM 675 C C . VAL A 1 89 ? 8.926 -16.824 16.331 1.00 89.12 89 VAL A C 1
ATOM 677 O O . VAL A 1 89 ? 9.549 -15.803 16.025 1.00 89.12 89 VAL A O 1
ATOM 680 N N . GLU A 1 90 ? 9.256 -18.016 15.838 1.00 84.06 90 GLU A N 1
ATOM 681 C CA . GLU A 1 90 ? 10.346 -18.190 14.882 1.00 84.06 90 GLU A CA 1
ATOM 682 C C . GLU A 1 90 ? 10.068 -17.440 13.569 1.00 84.06 90 GLU A C 1
ATOM 684 O O . GLU A 1 90 ? 8.996 -17.531 12.971 1.00 84.06 90 GLU A O 1
ATOM 689 N N . GLY A 1 91 ? 11.065 -16.689 13.095 1.00 80.75 91 GLY A N 1
ATOM 690 C CA . GLY A 1 91 ? 10.965 -15.898 11.865 1.00 80.75 91 GLY A CA 1
ATOM 691 C C . GLY A 1 91 ? 10.371 -14.499 12.049 1.00 80.75 91 GLY A C 1
ATOM 692 O O . GLY A 1 91 ? 10.388 -13.721 11.091 1.00 80.75 91 GLY A O 1
ATOM 693 N N . PHE A 1 92 ? 9.909 -14.145 13.254 1.00 88.75 92 PHE A N 1
ATOM 694 C CA . PHE A 1 92 ? 9.548 -12.764 13.570 1.00 88.75 92 PHE A CA 1
ATOM 695 C C . PHE A 1 92 ? 10.799 -11.919 13.780 1.00 88.75 92 PHE A C 1
ATOM 697 O O . PHE A 1 92 ? 11.848 -12.371 14.246 1.00 88.75 92 PHE A O 1
ATOM 704 N N . TRP A 1 93 ? 10.697 -10.663 13.375 1.00 83.62 93 TRP A N 1
ATOM 705 C CA . TRP A 1 93 ? 11.750 -9.688 13.568 1.00 83.62 93 TRP A CA 1
ATOM 706 C C . TRP A 1 93 ? 11.659 -9.101 14.968 1.00 83.62 93 TRP A C 1
ATOM 708 O O . TRP A 1 93 ? 10.573 -8.777 15.444 1.00 83.62 93 TRP A O 1
ATOM 718 N N . LYS A 1 94 ? 12.822 -8.929 15.601 1.00 79.69 94 LYS A N 1
ATOM 719 C CA . LYS A 1 94 ? 12.948 -8.163 16.840 1.00 79.69 94 LYS A CA 1
ATOM 720 C C . LYS A 1 94 ? 13.019 -6.686 16.474 1.00 79.69 94 LYS A C 1
ATOM 722 O O . LYS A 1 94 ? 13.858 -6.306 15.656 1.00 79.69 94 LYS A O 1
ATOM 727 N N . ARG A 1 95 ? 12.141 -5.873 17.058 1.00 66.69 95 ARG A N 1
ATOM 728 C CA . ARG A 1 95 ? 12.208 -4.414 16.933 1.00 66.69 95 ARG A CA 1
ATOM 729 C C . ARG A 1 95 ? 13.553 -3.932 17.513 1.00 66.69 95 ARG A C 1
ATOM 731 O O . ARG A 1 95 ? 13.955 -4.442 18.561 1.00 66.69 95 ARG A O 1
ATOM 738 N N . PRO A 1 96 ? 14.282 -3.018 16.848 1.00 59.03 96 PRO A N 1
ATOM 739 C CA . PRO A 1 96 ? 15.505 -2.448 17.405 1.00 59.03 96 PRO A CA 1
ATOM 740 C C . PRO A 1 96 ? 15.212 -1.755 18.744 1.00 59.03 96 PRO A C 1
ATOM 742 O O . PRO A 1 96 ? 14.320 -0.915 18.829 1.00 59.03 96 PRO A O 1
ATOM 745 N N . GLU A 1 97 ? 15.949 -2.105 19.798 1.00 51.03 97 GLU A N 1
ATOM 746 C CA . GLU A 1 97 ? 15.858 -1.421 21.092 1.00 51.03 97 GLU A CA 1
ATOM 747 C C . GLU A 1 97 ? 16.420 0.006 20.941 1.00 51.03 97 GLU A C 1
ATOM 749 O O . GLU A 1 97 ? 17.630 0.179 20.786 1.00 51.03 97 GLU A O 1
ATOM 754 N N . GLY A 1 98 ? 15.556 1.030 20.948 1.00 47.84 98 GLY A N 1
ATOM 755 C CA . GLY A 1 98 ? 15.994 2.435 20.919 1.00 47.84 98 GLY A CA 1
ATOM 756 C C . GLY A 1 98 ? 15.048 3.450 20.273 1.00 47.84 98 GLY A C 1
ATOM 757 O O . GLY A 1 98 ? 15.284 4.645 20.418 1.00 47.84 98 GLY A O 1
ATOM 758 N N . GLU A 1 99 ? 13.983 3.015 19.605 1.00 44.72 99 GLU A N 1
ATOM 759 C CA . GLU A 1 99 ? 12.984 3.915 19.016 1.00 44.72 99 GLU A CA 1
ATOM 760 C C . GLU A 1 99 ? 11.702 3.851 19.854 1.00 44.72 99 GLU A C 1
ATOM 762 O O . GLU A 1 99 ? 10.805 3.050 19.603 1.00 44.72 99 GLU A O 1
ATOM 767 N N . SER A 1 100 ? 11.650 4.656 20.920 1.00 41.06 100 SER A N 1
ATOM 768 C CA . SER A 1 100 ? 10.374 5.070 21.500 1.00 41.06 100 SER A CA 1
ATOM 769 C C . SER A 1 100 ? 9.678 5.949 20.464 1.00 41.06 100 SER A C 1
ATOM 771 O O . SER A 1 100 ? 10.181 7.028 20.148 1.00 41.06 100 SER A O 1
ATOM 773 N N . GLU A 1 101 ? 8.574 5.462 19.907 1.00 43.00 101 GLU A N 1
ATOM 774 C CA . GLU A 1 101 ? 7.729 6.212 18.982 1.00 43.00 101 GLU A CA 1
ATOM 775 C C . GLU A 1 101 ? 7.089 7.390 19.732 1.00 43.00 101 GLU A C 1
ATOM 777 O O . GLU A 1 101 ? 6.089 7.243 20.433 1.00 43.00 101 GLU A O 1
ATOM 782 N N . ASP A 1 102 ? 7.665 8.582 19.572 1.00 34.47 102 ASP A N 1
ATOM 783 C CA . ASP A 1 102 ? 6.823 9.762 19.436 1.00 34.47 102 ASP A CA 1
ATOM 784 C C . ASP A 1 102 ? 5.973 9.510 18.186 1.00 34.47 102 ASP A C 1
ATOM 786 O O . ASP A 1 102 ? 6.504 9.379 17.080 1.00 34.47 102 ASP A O 1
ATOM 790 N N . ILE A 1 103 ? 4.662 9.370 18.380 1.00 42.09 103 ILE A N 1
ATOM 791 C CA . ILE A 1 103 ? 3.673 9.306 17.305 1.00 42.09 103 ILE A CA 1
ATOM 792 C C . ILE A 1 103 ? 3.703 10.666 16.602 1.00 42.09 103 ILE A C 1
ATOM 794 O O . ILE A 1 103 ? 2.942 11.574 16.928 1.00 42.09 103 ILE A O 1
ATOM 798 N N . ASP A 1 104 ? 4.618 10.824 15.655 1.00 33.16 104 ASP A N 1
ATOM 799 C CA . ASP A 1 104 ? 4.493 11.806 14.596 1.00 33.16 104 ASP A CA 1
ATOM 800 C C . ASP A 1 104 ? 4.194 11.035 13.319 1.00 33.16 104 ASP A C 1
ATOM 802 O O . ASP A 1 104 ? 4.966 10.189 12.874 1.00 33.16 104 ASP A O 1
ATOM 806 N N . THR A 1 105 ? 3.015 11.312 12.775 1.00 39.50 105 THR A N 1
ATOM 807 C CA . THR A 1 105 ? 2.535 10.952 11.444 1.00 39.50 105 THR A CA 1
ATOM 808 C C . THR A 1 105 ? 3.655 11.038 10.402 1.00 39.50 105 THR A C 1
ATOM 810 O O . THR A 1 105 ? 3.854 12.060 9.746 1.00 39.50 105 THR A O 1
ATOM 813 N N . GLN A 1 106 ? 4.386 9.946 10.211 1.00 32.12 106 GLN A N 1
ATOM 814 C CA . GLN A 1 106 ? 5.220 9.737 9.043 1.00 32.12 106 GLN A CA 1
ATOM 815 C C . GLN A 1 106 ? 4.898 8.367 8.477 1.00 32.12 106 GLN A C 1
ATOM 817 O O . GLN A 1 106 ? 5.131 7.331 9.089 1.00 32.12 106 GLN A O 1
ATOM 822 N N . GLU A 1 107 ? 4.321 8.404 7.277 1.00 36.22 107 GLU A N 1
ATOM 823 C CA . GLU A 1 107 ? 4.293 7.305 6.326 1.00 36.22 107 GLU A CA 1
ATOM 824 C C . GLU A 1 107 ? 5.707 6.734 6.177 1.00 36.22 107 GLU A C 1
ATOM 826 O O . GLU A 1 107 ? 6.500 7.176 5.334 1.00 36.22 107 GLU A O 1
ATOM 831 N N . ASP A 1 108 ? 6.043 5.743 6.998 1.00 32.75 108 ASP A N 1
ATOM 832 C CA . ASP A 1 108 ? 7.329 5.087 6.896 1.00 32.75 108 ASP A CA 1
ATOM 833 C C . ASP A 1 108 ? 7.304 4.078 5.756 1.00 32.75 108 ASP A C 1
ATOM 835 O O . ASP A 1 108 ? 6.909 2.916 5.846 1.00 32.75 108 ASP A O 1
ATOM 839 N N . GLN A 1 109 ? 7.725 4.620 4.616 1.00 34.69 109 GLN A N 1
ATOM 840 C CA . GLN A 1 109 ? 8.657 4.025 3.673 1.00 34.69 109 GLN A CA 1
ATOM 841 C C . GLN A 1 109 ? 9.086 2.606 4.051 1.00 34.69 109 GLN A C 1
ATOM 843 O O . GLN A 1 109 ? 10.149 2.371 4.628 1.00 34.69 109 GLN A O 1
ATOM 848 N N . VAL A 1 110 ? 8.305 1.645 3.563 1.00 33.16 110 VAL A N 1
ATOM 849 C CA . VAL A 1 110 ? 8.762 0.278 3.347 1.00 33.16 110 VAL A CA 1
ATOM 850 C C . VAL A 1 110 ? 10.118 0.346 2.645 1.00 33.16 110 VAL A C 1
ATOM 852 O O . VAL A 1 110 ? 10.246 0.814 1.506 1.00 33.16 110 VAL A O 1
ATOM 855 N N . THR A 1 111 ? 11.146 -0.125 3.345 1.00 36.50 111 THR A N 1
ATOM 856 C CA . THR A 1 111 ? 12.523 -0.256 2.873 1.00 36.50 111 THR A CA 1
ATOM 857 C C . THR A 1 111 ? 12.621 -1.367 1.830 1.00 36.50 111 THR A C 1
ATOM 859 O O . THR A 1 111 ? 13.297 -2.381 1.986 1.00 36.50 111 THR A O 1
ATOM 862 N N . THR A 1 112 ? 11.993 -1.158 0.677 1.00 34.47 112 THR A N 1
ATOM 863 C CA . THR A 1 112 ? 12.479 -1.781 -0.547 1.00 34.47 112 THR A CA 1
ATOM 864 C C . THR A 1 112 ? 13.789 -1.094 -0.900 1.00 34.47 112 THR A C 1
ATOM 866 O O . THR A 1 112 ? 13.899 0.134 -0.890 1.00 34.47 112 THR A O 1
ATOM 869 N N . ARG A 1 113 ? 14.830 -1.891 -1.161 1.00 36.91 113 ARG A N 1
ATOM 870 C CA . ARG A 1 113 ? 16.117 -1.417 -1.680 1.00 36.91 113 ARG A CA 1
ATOM 871 C C . ARG A 1 113 ? 15.846 -0.407 -2.795 1.00 36.91 113 ARG A C 1
ATOM 873 O O . ARG A 1 113 ? 15.504 -0.805 -3.907 1.00 36.91 113 ARG A O 1
ATOM 880 N N . LYS A 1 114 ? 16.023 0.888 -2.512 1.00 33.72 114 LYS A N 1
ATOM 881 C CA . LYS A 1 114 ? 15.980 1.953 -3.514 1.00 33.72 114 LYS A CA 1
ATOM 882 C C . LYS A 1 114 ? 17.175 1.755 -4.449 1.00 33.72 114 LYS A C 1
ATOM 884 O O . LYS A 1 114 ? 18.182 2.452 -4.358 1.00 33.72 114 LYS A O 1
ATOM 889 N N . LYS A 1 115 ? 17.055 0.836 -5.416 1.00 37.41 115 LYS A N 1
ATOM 890 C CA . LYS A 1 115 ? 17.551 1.131 -6.761 1.00 37.41 115 LYS A CA 1
ATOM 891 C C . LYS A 1 115 ? 16.880 2.447 -7.091 1.00 37.41 115 LYS A C 1
ATOM 893 O O . LYS A 1 115 ? 15.657 2.478 -7.147 1.00 37.41 115 LYS A O 1
ATOM 898 N N . ALA A 1 116 ? 17.664 3.520 -7.166 1.00 31.81 116 ALA A N 1
ATOM 899 C CA . ALA A 1 116 ? 17.179 4.860 -7.439 1.00 31.81 116 ALA A CA 1
ATOM 900 C C . ALA A 1 116 ? 16.117 4.790 -8.540 1.00 31.81 116 ALA A C 1
ATOM 902 O O . ALA A 1 116 ? 16.440 4.602 -9.715 1.00 31.81 116 ALA A O 1
ATOM 903 N N . SER A 1 117 ? 14.847 4.878 -8.142 1.00 37.88 117 SER A N 1
ATOM 904 C CA . SER A 1 117 ? 13.740 5.003 -9.062 1.00 37.88 117 SER A CA 1
ATOM 905 C C . SER A 1 117 ? 13.976 6.348 -9.717 1.00 37.88 117 SER A C 1
ATOM 907 O O . SER A 1 117 ? 13.715 7.402 -9.128 1.00 37.88 117 SER A O 1
ATOM 909 N N . LYS A 1 118 ? 14.563 6.329 -10.917 1.00 44.22 118 LYS A N 1
ATOM 910 C CA . LYS A 1 118 ? 14.464 7.459 -11.830 1.00 44.22 118 LYS A CA 1
ATOM 911 C C . LYS A 1 118 ? 13.003 7.871 -11.770 1.00 44.22 118 LYS A C 1
ATOM 913 O O . LYS A 1 118 ? 12.140 7.027 -11.999 1.00 44.22 118 LYS A O 1
ATOM 918 N N . LYS A 1 119 ? 12.729 9.124 -11.398 1.00 39.56 119 LYS A N 1
ATOM 919 C CA . LYS A 1 119 ? 11.407 9.720 -11.572 1.00 39.56 119 LYS A CA 1
ATOM 920 C C . LYS A 1 119 ? 11.053 9.545 -13.049 1.00 39.56 119 LYS A C 1
ATOM 922 O O . LYS A 1 119 ? 11.472 10.333 -13.890 1.00 39.56 119 LYS A O 1
ATOM 927 N N . HIS A 1 120 ? 10.360 8.460 -13.375 1.00 45.75 120 HIS A N 1
ATOM 928 C CA . HIS A 1 120 ? 9.859 8.156 -14.704 1.00 45.75 120 HIS A CA 1
ATOM 929 C C . HIS A 1 120 ? 8.501 8.850 -14.839 1.00 45.75 120 HIS A C 1
ATOM 931 O O . HIS A 1 120 ? 7.491 8.213 -15.095 1.00 45.75 120 HIS A O 1
ATOM 937 N N . SER A 1 121 ? 8.472 10.175 -14.653 1.00 44.31 121 SER A N 1
ATOM 938 C CA . SER A 1 121 ? 7.296 11.011 -14.939 1.00 44.31 121 SER A CA 1
ATOM 939 C C . SER A 1 121 ? 7.305 11.468 -16.404 1.00 44.31 121 SER A C 1
ATOM 941 O O . SER A 1 121 ? 7.039 12.626 -16.720 1.00 44.31 121 SER A O 1
ATOM 943 N N . GLY A 1 122 ? 7.720 10.580 -17.307 1.00 58.34 122 GLY A N 1
ATOM 944 C CA . GLY A 1 122 ? 7.484 10.773 -18.731 1.00 58.34 122 GLY A CA 1
ATOM 945 C C . GLY A 1 122 ? 6.060 10.317 -19.062 1.00 58.34 122 GLY A C 1
ATOM 946 O O . GLY A 1 122 ? 5.625 9.318 -18.463 1.00 58.34 122 GLY A O 1
ATOM 947 N N . PRO A 1 123 ? 5.362 10.989 -19.998 1.00 68.50 123 PRO A N 1
ATOM 948 C CA . PRO A 1 123 ? 4.117 10.478 -20.568 1.00 68.50 123 PRO A CA 1
ATOM 949 C C . PRO A 1 123 ? 4.312 9.024 -21.013 1.00 68.50 123 PRO A C 1
ATOM 951 O O . PRO A 1 123 ? 5.369 8.696 -21.569 1.00 68.50 123 PRO A O 1
ATOM 954 N N . LEU A 1 124 ? 3.352 8.146 -20.712 1.00 76.19 124 LEU A N 1
ATOM 955 C CA . LEU A 1 124 ? 3.345 6.799 -21.281 1.00 76.19 124 LEU A CA 1
ATOM 956 C C . LEU A 1 124 ? 3.184 6.904 -22.803 1.00 76.19 124 LEU A C 1
ATOM 958 O O . LEU A 1 124 ? 2.706 7.913 -23.327 1.00 76.19 124 LEU A O 1
ATOM 962 N N . ASP A 1 125 ? 3.613 5.867 -23.517 1.00 83.38 125 ASP A N 1
ATOM 963 C CA . ASP A 1 125 ? 3.308 5.772 -24.941 1.00 83.38 125 ASP A CA 1
ATOM 964 C C . ASP A 1 125 ? 1.783 5.754 -25.128 1.00 83.38 125 ASP A C 1
ATOM 966 O O . ASP A 1 125 ? 1.069 5.140 -24.335 1.00 83.38 125 ASP A O 1
ATOM 970 N N . SER A 1 126 ? 1.277 6.431 -26.161 1.00 85.31 126 SER A N 1
ATOM 971 C CA . SER A 1 126 ? -0.166 6.548 -26.396 1.00 85.31 126 SER A CA 1
ATOM 972 C C . SER A 1 126 ? -0.856 5.187 -26.523 1.00 85.31 126 SER A C 1
ATOM 974 O O . SER A 1 126 ? -2.014 5.068 -26.134 1.00 85.31 126 SER A O 1
ATOM 976 N N . ALA A 1 127 ? -0.163 4.168 -27.045 1.00 85.50 127 ALA A N 1
ATOM 977 C CA . ALA A 1 127 ? -0.699 2.813 -27.137 1.00 85.50 127 ALA A CA 1
ATOM 978 C C . ALA A 1 127 ? -0.813 2.139 -25.758 1.00 85.50 127 ALA A C 1
ATOM 980 O O . ALA A 1 127 ? -1.732 1.358 -25.527 1.00 85.50 127 ALA A O 1
ATOM 981 N N . LEU A 1 128 ? 0.093 2.469 -24.832 1.00 88.81 128 LEU A N 1
ATOM 982 C CA . LEU A 1 128 ? 0.063 1.958 -23.463 1.00 88.81 128 LEU A CA 1
ATOM 983 C C . LEU A 1 128 ? -0.963 2.683 -22.587 1.00 88.81 128 LEU A C 1
ATOM 985 O O . LEU A 1 128 ? -1.523 2.054 -21.701 1.00 88.81 128 LEU A O 1
ATOM 989 N N . GLU A 1 129 ? -1.229 3.974 -22.815 1.00 89.81 129 GLU A N 1
ATOM 990 C CA . GLU A 1 129 ? -2.333 4.663 -22.120 1.00 89.81 129 GLU A CA 1
ATOM 991 C C . GLU A 1 129 ? -3.694 4.075 -22.509 1.00 89.81 129 GLU A C 1
ATOM 993 O O . GLU A 1 129 ? -4.526 3.853 -21.634 1.00 89.81 129 GLU A O 1
ATOM 998 N N . ALA A 1 130 ? -3.905 3.769 -23.795 1.00 89.12 130 ALA A N 1
ATOM 999 C CA . ALA A 1 130 ? -5.126 3.096 -24.243 1.00 89.12 130 ALA A CA 1
ATOM 1000 C C . ALA A 1 130 ? -5.264 1.708 -23.595 1.00 89.12 130 ALA A C 1
ATOM 1002 O O . ALA A 1 130 ? -6.295 1.398 -23.009 1.00 89.12 130 ALA A O 1
ATOM 1003 N N . LEU A 1 131 ? -4.181 0.920 -23.591 1.00 91.62 131 LEU A N 1
ATOM 1004 C CA . LEU A 1 131 ? -4.154 -0.371 -22.900 1.00 91.62 131 LEU A CA 1
ATOM 1005 C C . LEU A 1 131 ? -4.429 -0.236 -21.393 1.00 91.62 131 LEU A C 1
ATOM 1007 O O . LEU A 1 131 ? -5.091 -1.093 -20.820 1.00 91.62 131 LEU A O 1
ATOM 1011 N N . ALA A 1 132 ? -3.939 0.819 -20.736 1.00 92.00 132 ALA A N 1
ATOM 1012 C CA . ALA A 1 132 ? -4.187 1.033 -19.312 1.00 92.00 132 ALA A CA 1
ATOM 1013 C C . ALA A 1 132 ? -5.681 1.217 -19.015 1.00 92.00 132 ALA A C 1
ATOM 1015 O O . ALA A 1 132 ? -6.193 0.643 -18.058 1.00 92.00 132 ALA A O 1
ATOM 1016 N N . GLN A 1 133 ? -6.377 1.989 -19.850 1.00 91.12 133 GLN A N 1
ATOM 1017 C CA . GLN A 1 133 ? -7.820 2.202 -19.732 1.00 91.12 133 GLN A CA 1
ATOM 1018 C C . GLN A 1 133 ? -8.597 0.907 -19.984 1.00 91.12 133 GLN A C 1
ATOM 1020 O O . GLN A 1 133 ? -9.492 0.571 -19.209 1.00 91.12 133 GLN A O 1
ATOM 1025 N N . ASP A 1 134 ? -8.204 0.151 -21.012 1.00 92.00 134 ASP A N 1
ATOM 1026 C CA . ASP A 1 134 ? -8.814 -1.140 -21.328 1.00 92.00 134 ASP A CA 1
ATOM 1027 C C . ASP A 1 134 ? -8.650 -2.140 -20.173 1.00 92.00 134 ASP A C 1
ATOM 1029 O O . ASP A 1 134 ? -9.603 -2.819 -19.801 1.00 92.00 134 ASP A O 1
ATOM 1033 N N . LEU A 1 135 ? -7.465 -2.207 -19.558 1.00 92.75 135 LEU A N 1
ATOM 1034 C CA . LEU A 1 135 ? -7.193 -3.122 -18.447 1.00 92.75 135 LEU A CA 1
ATOM 1035 C C . LEU A 1 135 ? -8.014 -2.805 -17.200 1.00 92.75 135 LEU A C 1
ATOM 1037 O O . LEU A 1 135 ? -8.540 -3.729 -16.584 1.00 92.75 135 LEU A O 1
ATOM 1041 N N . VAL A 1 136 ? -8.150 -1.525 -16.847 1.00 92.19 136 VAL A N 1
ATOM 1042 C CA . VAL A 1 136 ? -9.002 -1.114 -15.722 1.00 92.19 136 VAL A CA 1
ATOM 1043 C C . VAL A 1 136 ? -10.460 -1.482 -16.006 1.00 92.19 136 VAL A C 1
ATOM 1045 O O . VAL A 1 136 ? -11.115 -2.048 -15.142 1.00 92.19 136 VAL A O 1
ATOM 1048 N N . SER A 1 137 ? -10.954 -1.260 -17.229 1.00 91.38 137 SER A N 1
ATOM 1049 C CA . SER A 1 137 ? -12.331 -1.617 -17.606 1.00 91.38 137 SER A CA 1
ATOM 1050 C C . SER A 1 137 ? -12.591 -3.130 -17.598 1.00 91.38 137 SER A C 1
ATOM 1052 O O . SER A 1 137 ? -13.649 -3.586 -17.156 1.00 91.38 137 SER A O 1
ATOM 1054 N N . VAL A 1 138 ? -11.629 -3.926 -18.065 1.00 92.75 138 VAL A N 1
ATOM 1055 C CA . VAL A 1 138 ? -11.714 -5.394 -18.042 1.00 92.75 138 VAL A CA 1
ATOM 1056 C C . VAL A 1 138 ? -11.692 -5.914 -16.607 1.00 92.75 138 VAL A C 1
ATOM 1058 O O . VAL A 1 138 ? -12.447 -6.825 -16.269 1.00 92.75 138 VAL A O 1
ATOM 1061 N N . PHE A 1 139 ? -10.850 -5.330 -15.756 1.00 90.75 139 PHE A N 1
ATOM 1062 C CA . PHE A 1 139 ? -10.776 -5.700 -14.350 1.00 90.75 139 PHE A CA 1
ATOM 1063 C C . PHE A 1 139 ? -12.041 -5.297 -13.581 1.00 90.75 139 PHE A C 1
ATOM 1065 O O . PHE A 1 139 ? -12.544 -6.086 -12.789 1.00 90.75 139 PHE A O 1
ATOM 1072 N N . ASP A 1 140 ? -12.599 -4.122 -13.867 1.00 90.25 140 ASP A N 1
ATOM 1073 C CA . ASP A 1 140 ? -13.879 -3.665 -13.321 1.00 90.25 140 ASP A CA 1
ATOM 1074 C C . ASP A 1 140 ? -15.016 -4.642 -13.646 1.00 90.25 140 ASP A C 1
ATOM 1076 O O . ASP A 1 140 ? -15.711 -5.114 -12.747 1.00 90.25 140 ASP A O 1
ATOM 1080 N N . SER A 1 141 ? -15.105 -5.066 -14.911 1.00 90.69 141 SER A N 1
ATOM 1081 C CA . SER A 1 141 ? -16.084 -6.070 -15.347 1.00 90.69 141 SER A CA 1
ATOM 1082 C C . SER A 1 141 ? -15.931 -7.395 -14.587 1.00 90.69 141 SER A C 1
ATOM 1084 O O . SER A 1 141 ? -16.926 -8.007 -14.197 1.00 90.69 141 SER A O 1
ATOM 1086 N N . HIS A 1 142 ? -14.689 -7.827 -14.331 1.00 90.00 142 HIS A N 1
ATOM 1087 C CA . HIS A 1 142 ? -14.410 -9.023 -13.530 1.00 90.00 142 HIS A CA 1
ATOM 1088 C C . HIS A 1 142 ? -14.812 -8.849 -12.062 1.00 90.00 142 HIS A C 1
ATOM 1090 O O . HIS A 1 142 ? -15.408 -9.746 -11.469 1.00 90.00 142 HIS A O 1
ATOM 1096 N N . CYS A 1 143 ? -14.539 -7.688 -11.466 1.00 86.62 143 CYS A N 1
ATOM 1097 C CA . CYS A 1 143 ? -14.981 -7.372 -10.109 1.00 86.62 143 CYS A CA 1
ATOM 1098 C C . CYS A 1 143 ? -16.509 -7.439 -9.987 1.00 86.62 143 CYS A C 1
ATOM 1100 O O . CYS A 1 143 ? -17.012 -8.035 -9.033 1.00 86.62 143 CYS A O 1
ATOM 1102 N N . THR A 1 144 ? -17.242 -6.900 -10.968 1.00 87.50 144 THR A N 1
ATOM 1103 C CA . THR A 1 144 ? -18.708 -6.993 -11.015 1.00 87.50 144 THR A CA 1
ATOM 1104 C C . THR A 1 144 ? -19.191 -8.436 -11.176 1.00 87.50 144 THR A C 1
ATOM 1106 O O . THR A 1 144 ? -20.179 -8.814 -10.554 1.00 87.50 144 THR A O 1
ATOM 1109 N N . GLU A 1 145 ? -18.506 -9.277 -11.956 1.00 89.12 145 GLU A N 1
ATOM 1110 C CA . GLU A 1 145 ? -18.862 -10.699 -12.089 1.00 89.12 145 GLU A CA 1
ATOM 1111 C C . GLU A 1 145 ? -18.659 -11.473 -10.774 1.00 89.12 145 GLU A C 1
ATOM 1113 O O . GLU A 1 145 ? -19.484 -12.312 -10.408 1.00 89.12 145 GLU A O 1
ATOM 1118 N N . VAL A 1 146 ? -17.578 -11.182 -10.043 1.00 86.50 146 VAL A N 1
ATOM 1119 C CA . VAL A 1 146 ? -17.232 -11.888 -8.800 1.00 86.50 146 VAL A CA 1
ATOM 1120 C C . VAL A 1 146 ? -18.101 -11.450 -7.619 1.00 86.50 146 VAL A C 1
ATOM 1122 O O . VAL A 1 146 ? -18.533 -12.302 -6.839 1.00 86.50 146 VAL A O 1
ATOM 1125 N N . TYR A 1 147 ? -18.338 -10.146 -7.460 1.00 84.00 147 TYR A N 1
ATOM 1126 C CA . TYR A 1 147 ? -18.997 -9.581 -6.274 1.00 84.00 147 TYR A CA 1
ATOM 1127 C C . TYR A 1 147 ? -20.423 -9.070 -6.528 1.00 84.00 147 TYR A C 1
ATOM 1129 O O . TYR A 1 147 ? -21.152 -8.803 -5.571 1.00 84.00 147 TYR A O 1
ATOM 1137 N N . GLY A 1 148 ? -20.854 -8.970 -7.787 1.00 80.56 148 GLY A N 1
ATOM 1138 C CA . GLY A 1 148 ? -22.135 -8.376 -8.161 1.00 80.56 148 GLY A CA 1
ATOM 1139 C C . GLY A 1 148 ? -22.156 -6.849 -8.018 1.00 80.56 148 GLY A C 1
ATOM 1140 O O . GLY A 1 148 ? -21.130 -6.197 -7.852 1.00 80.56 148 GLY A O 1
ATOM 1141 N N . GLU A 1 149 ? -23.358 -6.272 -8.062 1.00 72.38 149 GLU A N 1
ATOM 1142 C CA . GLU A 1 149 ? -23.597 -4.816 -8.038 1.00 72.38 149 GLU A CA 1
ATOM 1143 C C . GLU A 1 149 ? -23.488 -4.192 -6.626 1.00 72.38 149 GLU A C 1
ATOM 1145 O O . GLU A 1 149 ? -23.660 -2.989 -6.452 1.00 72.38 149 GLU A O 1
ATOM 1150 N N . HIS A 1 150 ? -23.219 -5.005 -5.596 1.00 63.09 150 HIS A N 1
ATOM 1151 C CA . HIS A 1 150 ? -23.193 -4.600 -4.181 1.00 63.09 150 HIS A CA 1
ATOM 1152 C C . HIS A 1 150 ? -21.827 -4.831 -3.516 1.00 63.09 150 HIS A C 1
ATOM 1154 O O . HIS A 1 150 ? -21.750 -5.160 -2.331 1.00 63.09 150 HIS A O 1
ATOM 1160 N N . GLY A 1 151 ? -20.741 -4.690 -4.280 1.00 64.25 151 GLY A N 1
ATOM 1161 C CA . GLY A 1 151 ? -19.389 -4.706 -3.727 1.00 64.25 151 GLY A CA 1
ATOM 1162 C C . GLY A 1 151 ? -19.199 -3.601 -2.682 1.00 64.25 151 GLY A C 1
ATOM 1163 O O . GLY A 1 151 ? -19.643 -2.475 -2.874 1.00 64.25 151 GLY A O 1
ATOM 1164 N N . TYR A 1 152 ? -18.542 -3.930 -1.568 1.00 70.69 152 TYR A N 1
ATOM 1165 C CA . TYR A 1 152 ? -18.222 -2.962 -0.506 1.00 70.69 152 TYR A CA 1
ATOM 1166 C C . TYR A 1 152 ? -17.104 -1.984 -0.913 1.00 70.69 152 TYR A C 1
ATOM 1168 O O . TYR A 1 152 ? -16.949 -0.936 -0.296 1.00 70.69 152 TYR A O 1
ATOM 1176 N N . PHE A 1 153 ? -16.324 -2.356 -1.930 1.00 75.06 153 PHE A N 1
ATOM 1177 C CA . PHE A 1 153 ? -15.177 -1.623 -2.458 1.00 75.06 153 PHE A CA 1
ATOM 1178 C C . PHE A 1 153 ? -15.304 -1.494 -3.974 1.00 75.06 153 PHE A C 1
ATOM 1180 O O . PHE A 1 153 ? -15.852 -2.386 -4.633 1.00 75.06 153 PHE A O 1
ATOM 1187 N N . GLU A 1 154 ? -14.774 -0.405 -4.519 1.00 80.69 154 GLU A N 1
ATOM 1188 C CA . GLU A 1 154 ? -14.751 -0.158 -5.956 1.00 80.69 154 GLU A CA 1
ATOM 1189 C C . GLU A 1 154 ? -13.602 -0.935 -6.616 1.00 80.69 154 GLU A C 1
ATOM 1191 O O . GLU A 1 154 ? -12.588 -1.262 -5.995 1.00 80.69 154 GLU A O 1
ATOM 1196 N N . SER A 1 155 ? -13.720 -1.237 -7.912 1.00 84.00 155 SER A N 1
ATOM 1197 C CA . SER A 1 155 ? -12.650 -1.917 -8.659 1.00 84.00 155 SER A CA 1
ATOM 1198 C C . SER A 1 155 ? -11.333 -1.134 -8.642 1.00 84.00 155 SER A C 1
ATOM 1200 O O . SER A 1 155 ? -10.254 -1.733 -8.618 1.00 84.00 155 SER A O 1
ATOM 1202 N N . THR A 1 156 ? -11.422 0.194 -8.571 1.00 85.12 156 THR A N 1
ATOM 1203 C CA . THR A 1 156 ? -10.292 1.115 -8.438 1.00 85.12 156 THR A CA 1
ATOM 1204 C C . THR A 1 156 ? -9.551 0.982 -7.113 1.00 85.12 156 THR A C 1
ATOM 1206 O O . THR A 1 156 ? -8.363 1.282 -7.083 1.00 85.12 156 THR A O 1
ATOM 1209 N N . ASP A 1 157 ? -10.191 0.494 -6.047 1.00 84.06 157 ASP A N 1
ATOM 1210 C CA . ASP A 1 157 ? -9.515 0.250 -4.763 1.00 84.06 157 ASP A CA 1
ATOM 1211 C C . ASP A 1 157 ? -8.544 -0.936 -4.855 1.00 84.06 157 ASP A C 1
ATOM 1213 O O . ASP A 1 157 ? -7.547 -1.008 -4.134 1.00 84.06 157 ASP A O 1
ATOM 1217 N N . TYR A 1 158 ? -8.825 -1.874 -5.762 1.00 83.31 158 TYR A N 1
ATOM 1218 C CA . TYR A 1 158 ? -8.012 -3.067 -5.984 1.00 83.31 158 TYR A CA 1
ATOM 1219 C C . TYR A 1 158 ? -6.995 -2.895 -7.111 1.00 83.31 158 TYR A C 1
ATOM 1221 O O . TYR A 1 158 ? -5.911 -3.477 -7.054 1.00 83.31 158 TYR A O 1
ATOM 1229 N N . PHE A 1 159 ? -7.365 -2.165 -8.164 1.00 86.19 159 PHE A N 1
ATOM 1230 C CA . PHE A 1 159 ? -6.546 -2.016 -9.358 1.00 86.19 159 PHE A CA 1
ATOM 1231 C C . PHE A 1 159 ? -6.823 -0.682 -10.051 1.00 86.19 159 PHE A C 1
ATOM 1233 O O . PHE A 1 159 ? -7.694 -0.556 -10.915 1.00 86.19 159 PHE A O 1
ATOM 1240 N N . ASP A 1 160 ? -6.058 0.335 -9.663 1.00 87.12 160 ASP A N 1
ATOM 1241 C CA . ASP A 1 160 ? -6.216 1.686 -10.184 1.00 87.12 160 ASP A CA 1
ATOM 1242 C C . ASP A 1 160 ? -5.422 1.926 -11.482 1.00 87.12 160 ASP A C 1
ATOM 1244 O O . ASP A 1 160 ? -4.546 1.164 -11.924 1.00 87.12 160 ASP A O 1
ATOM 1248 N N . LEU A 1 161 ? -5.729 3.052 -12.124 1.00 88.12 161 LEU A N 1
ATOM 1249 C CA . LEU A 1 161 ? -5.081 3.450 -13.367 1.00 88.12 161 LEU A CA 1
ATOM 1250 C C . LEU A 1 161 ? -3.585 3.743 -13.170 1.00 88.12 161 LEU A C 1
ATOM 1252 O O . LEU A 1 161 ? -2.781 3.508 -14.073 1.00 88.12 161 LEU A O 1
ATOM 1256 N N . ASP A 1 162 ? -3.177 4.237 -12.004 1.00 86.62 162 ASP A N 1
ATOM 1257 C CA . ASP A 1 162 ? -1.788 4.614 -11.750 1.00 86.62 162 ASP A CA 1
ATOM 1258 C C . ASP A 1 162 ? -0.884 3.401 -11.500 1.00 86.62 162 ASP A C 1
ATOM 1260 O O . ASP A 1 162 ? 0.247 3.358 -11.999 1.00 86.62 162 ASP A O 1
ATOM 1264 N N . GLN A 1 163 ? -1.368 2.391 -10.784 1.00 85.19 163 GLN A N 1
ATOM 1265 C CA . GLN A 1 163 ? -0.750 1.076 -10.646 1.00 85.19 163 GLN A CA 1
ATOM 1266 C C . GLN A 1 163 ? -0.683 0.382 -12.004 1.00 85.19 163 GLN A C 1
ATOM 1268 O O . GLN A 1 163 ? 0.389 -0.102 -12.383 1.00 85.19 163 GLN A O 1
ATOM 1273 N N . THR A 1 164 ? -1.758 0.449 -12.794 1.00 88.56 164 THR A N 1
ATOM 1274 C CA . THR A 1 164 ? -1.784 -0.083 -14.162 1.00 88.56 164 THR A CA 1
ATOM 1275 C C . THR A 1 164 ? -0.709 0.566 -15.036 1.00 88.56 164 THR A C 1
ATOM 1277 O O . THR A 1 164 ? 0.110 -0.120 -15.650 1.00 88.56 164 THR A O 1
ATOM 1280 N N . ARG A 1 165 ? -0.615 1.901 -15.038 1.00 90.06 165 ARG A N 1
ATOM 1281 C CA . ARG A 1 165 ? 0.430 2.634 -15.771 1.00 90.06 165 ARG A CA 1
ATOM 1282 C C . ARG A 1 165 ? 1.830 2.245 -15.323 1.00 90.06 165 ARG A C 1
ATOM 1284 O O . ARG A 1 165 ? 2.716 2.111 -16.164 1.00 90.06 165 ARG A O 1
ATOM 1291 N N . LYS A 1 166 ? 2.063 2.098 -14.014 1.00 88.88 166 LYS A N 1
ATOM 1292 C CA . LYS A 1 166 ? 3.367 1.677 -13.474 1.00 88.88 166 LYS A CA 1
ATOM 1293 C C . LYS A 1 166 ? 3.740 0.287 -13.985 1.00 88.88 166 LYS A C 1
ATOM 1295 O O . LYS A 1 166 ? 4.854 0.129 -14.477 1.00 88.88 166 LYS A O 1
ATOM 1300 N N . MET A 1 167 ? 2.809 -0.663 -13.938 1.00 89.81 167 MET A N 1
ATOM 1301 C CA . MET A 1 167 ? 2.987 -2.021 -14.453 1.00 89.81 167 MET A CA 1
ATOM 1302 C C . MET A 1 167 ? 3.298 -2.025 -15.959 1.00 89.81 167 MET A C 1
ATOM 1304 O O . MET A 1 167 ? 4.239 -2.681 -16.400 1.00 89.81 167 MET A O 1
ATOM 1308 N N . LEU A 1 168 ? 2.572 -1.240 -16.761 1.00 90.06 168 LEU A N 1
ATOM 1309 C CA . LEU A 1 168 ? 2.768 -1.193 -18.214 1.00 90.06 168 LEU A CA 1
ATOM 1310 C C . LEU A 1 168 ? 4.105 -0.570 -18.645 1.00 90.06 168 LEU A C 1
ATOM 1312 O O . LEU A 1 168 ? 4.551 -0.792 -19.770 1.00 90.06 168 LEU A O 1
ATOM 1316 N N . ARG A 1 169 ? 4.807 0.164 -17.770 1.00 86.88 169 ARG A N 1
ATOM 1317 C CA . ARG A 1 169 ? 6.172 0.641 -18.075 1.00 86.88 169 ARG A CA 1
ATOM 1318 C C . ARG A 1 169 ? 7.172 -0.505 -18.221 1.00 86.88 169 ARG A C 1
ATOM 1320 O O . ARG A 1 169 ? 8.167 -0.330 -18.920 1.00 86.88 169 ARG A O 1
ATOM 1327 N N . SER A 1 170 ? 6.912 -1.641 -17.581 1.00 86.56 170 SER A N 1
ATOM 1328 C CA . SER A 1 170 ? 7.695 -2.875 -17.679 1.00 86.56 170 SER A CA 1
ATOM 1329 C C . SER A 1 170 ? 6.956 -3.959 -18.472 1.00 86.56 170 SER A C 1
ATOM 1331 O O . SER A 1 170 ? 7.187 -5.141 -18.249 1.00 86.56 170 SER A O 1
ATOM 1333 N N . ILE A 1 171 ? 6.083 -3.589 -19.421 1.00 86.88 171 ILE A N 1
ATOM 1334 C CA . ILE A 1 171 ? 5.284 -4.548 -20.211 1.00 86.88 171 ILE A CA 1
ATOM 1335 C C . ILE A 1 171 ? 6.130 -5.600 -20.950 1.00 86.88 171 ILE A C 1
ATOM 1337 O O . ILE A 1 171 ? 5.697 -6.744 -21.117 1.00 86.88 171 ILE A O 1
ATOM 1341 N N . ASP A 1 172 ? 7.346 -5.236 -21.363 1.00 84.12 172 ASP A N 1
ATOM 1342 C CA . ASP A 1 172 ? 8.291 -6.134 -22.037 1.00 84.12 172 ASP A CA 1
ATOM 1343 C C . ASP A 1 172 ? 8.870 -7.202 -21.086 1.00 84.12 172 ASP A C 1
ATOM 1345 O O . ASP A 1 172 ? 9.312 -8.257 -21.537 1.00 84.12 172 ASP A O 1
ATOM 1349 N N . GLU A 1 173 ? 8.847 -6.946 -19.773 1.00 85.69 173 GLU A N 1
ATOM 1350 C CA . GLU A 1 173 ? 9.320 -7.861 -18.725 1.00 85.69 173 GLU A CA 1
ATOM 1351 C C . GLU A 1 173 ? 8.217 -8.827 -18.261 1.00 85.69 173 GLU A C 1
ATOM 1353 O O . GLU A 1 173 ? 8.529 -9.876 -17.709 1.00 85.69 173 GLU A O 1
ATOM 1358 N N . ILE A 1 174 ? 6.942 -8.517 -18.530 1.00 86.12 174 ILE A N 1
ATOM 1359 C CA . ILE A 1 174 ? 5.796 -9.356 -18.153 1.00 86.12 174 ILE A CA 1
ATOM 1360 C C . ILE A 1 174 ? 5.743 -10.587 -19.066 1.00 86.12 174 ILE A C 1
ATOM 1362 O O . ILE A 1 174 ? 5.362 -10.478 -20.240 1.00 86.12 174 ILE A O 1
ATOM 1366 N N . GLN A 1 175 ? 6.107 -11.752 -18.528 1.00 84.00 175 GLN A N 1
ATOM 1367 C CA . GLN A 1 175 ? 6.068 -13.039 -19.237 1.00 84.00 175 GLN A CA 1
ATOM 1368 C C . GLN A 1 175 ? 5.157 -14.060 -18.560 1.00 84.00 175 GLN A C 1
ATOM 1370 O O . GLN A 1 175 ? 4.708 -14.999 -19.214 1.00 84.00 175 GLN A O 1
ATOM 1375 N N . SER A 1 176 ? 4.875 -13.869 -17.273 1.00 87.62 176 SER A N 1
ATOM 1376 C CA . SER A 1 176 ? 4.089 -14.788 -16.461 1.00 87.62 176 SER A CA 1
ATOM 1377 C C . SER A 1 176 ? 3.027 -14.057 -15.626 1.00 87.62 176 SER A C 1
ATOM 1379 O O . SER A 1 176 ? 3.193 -12.870 -15.317 1.00 87.62 176 SER A O 1
ATOM 1381 N N . PRO A 1 177 ? 1.938 -14.738 -15.227 1.00 86.44 177 PRO A N 1
ATOM 1382 C CA . PRO A 1 177 ? 0.968 -14.197 -14.274 1.00 86.44 177 PRO A CA 1
ATOM 1383 C C . PRO A 1 177 ? 1.607 -13.788 -12.937 1.00 86.44 177 PRO A C 1
ATOM 1385 O O . PRO A 1 177 ? 1.146 -12.853 -12.287 1.00 86.44 177 PRO A O 1
ATOM 1388 N N . GLU A 1 178 ? 2.693 -14.445 -12.526 1.00 85.19 178 GLU A N 1
ATOM 1389 C CA . GLU A 1 178 ? 3.438 -14.137 -11.304 1.00 85.19 178 GLU A CA 1
ATOM 1390 C C . GLU A 1 178 ? 4.042 -12.725 -11.315 1.00 85.19 178 GLU A C 1
ATOM 1392 O O . GLU A 1 178 ? 4.065 -12.062 -10.273 1.00 85.19 178 GLU A O 1
ATOM 1397 N N . ASP A 1 179 ? 4.464 -12.234 -12.485 1.00 84.38 179 ASP A N 1
ATOM 1398 C CA . ASP A 1 179 ? 5.004 -10.878 -12.647 1.00 84.38 179 ASP A CA 1
ATOM 1399 C C . ASP A 1 179 ? 3.923 -9.819 -12.375 1.00 84.38 179 ASP A C 1
ATOM 1401 O O . ASP A 1 179 ? 4.173 -8.787 -11.745 1.00 84.38 179 ASP A O 1
ATOM 1405 N N . ILE A 1 180 ? 2.691 -10.110 -12.798 1.00 86.12 180 ILE A N 1
ATOM 1406 C CA . ILE A 1 180 ? 1.520 -9.257 -12.573 1.00 86.12 180 ILE A CA 1
ATOM 1407 C C . ILE A 1 180 ? 1.051 -9.358 -11.127 1.00 86.12 180 ILE A C 1
ATOM 1409 O O . ILE A 1 180 ? 0.733 -8.341 -10.515 1.00 86.12 180 ILE A O 1
ATOM 1413 N N . LYS A 1 181 ? 1.072 -10.561 -10.546 1.00 86.56 181 LYS A N 1
ATOM 1414 C CA . LYS A 1 181 ? 0.690 -10.789 -9.150 1.00 86.56 181 LYS A CA 1
ATOM 1415 C C . LYS A 1 181 ? 1.476 -9.892 -8.200 1.00 86.56 181 LYS A C 1
ATOM 1417 O O . LYS A 1 181 ? 0.895 -9.328 -7.278 1.00 86.56 181 LYS A O 1
ATOM 1422 N N . LEU A 1 182 ? 2.781 -9.734 -8.426 1.00 82.19 182 LEU A N 1
ATOM 1423 C CA . LEU A 1 182 ? 3.600 -8.829 -7.621 1.00 82.19 182 LEU A CA 1
ATOM 1424 C C . LEU A 1 182 ? 3.209 -7.360 -7.835 1.00 82.19 182 LEU A C 1
ATOM 1426 O O . LEU A 1 182 ? 3.124 -6.610 -6.867 1.00 82.19 182 LEU A O 1
ATOM 1430 N N . ALA A 1 183 ? 2.956 -6.955 -9.082 1.00 80.44 183 ALA A N 1
ATOM 1431 C CA . ALA A 1 183 ? 2.565 -5.585 -9.414 1.00 80.44 183 ALA A CA 1
ATOM 1432 C C . ALA A 1 183 ? 1.196 -5.196 -8.826 1.00 80.44 183 ALA A C 1
ATOM 1434 O O . ALA A 1 183 ? 1.028 -4.055 -8.398 1.00 80.44 183 ALA A O 1
ATOM 1435 N N . MET A 1 184 ? 0.255 -6.142 -8.765 1.00 81.31 184 MET A N 1
ATOM 1436 C CA . MET A 1 184 ? -1.086 -5.981 -8.189 1.00 81.31 184 MET A CA 1
ATOM 1437 C C . MET A 1 184 ? -1.125 -6.139 -6.659 1.00 81.31 184 MET A C 1
ATOM 1439 O O . MET A 1 184 ? -2.139 -5.844 -6.041 1.00 81.31 184 MET A O 1
ATOM 1443 N N . GLY A 1 185 ? -0.036 -6.593 -6.026 1.00 79.12 185 GLY A N 1
ATOM 1444 C CA . GLY A 1 185 ? -0.007 -6.862 -4.581 1.00 79.12 185 GLY A CA 1
ATOM 1445 C C . GLY A 1 185 ? -0.649 -8.195 -4.170 1.00 79.12 185 GLY A C 1
ATOM 1446 O O . GLY A 1 185 ? -0.888 -8.427 -2.988 1.00 79.12 185 GLY A O 1
ATOM 1447 N N . GLY A 1 186 ? -0.899 -9.094 -5.123 1.00 83.75 186 GLY A N 1
ATOM 1448 C CA . GLY A 1 186 ? -1.540 -10.390 -4.917 1.00 83.75 186 GLY A CA 1
ATOM 1449 C C . GLY A 1 186 ? -2.714 -10.628 -5.865 1.00 83.75 186 GLY A C 1
ATOM 1450 O O . GLY A 1 186 ? -3.037 -9.794 -6.702 1.00 83.75 186 GLY A O 1
ATOM 1451 N N . ASP A 1 187 ? -3.359 -11.788 -5.725 1.00 85.12 187 ASP A N 1
ATOM 1452 C CA . ASP A 1 187 ? -4.641 -12.077 -6.388 1.00 85.12 187 ASP A CA 1
ATOM 1453 C C . ASP A 1 187 ? -5.769 -11.736 -5.406 1.00 85.12 187 ASP A C 1
ATOM 1455 O O . ASP A 1 187 ? -6.348 -12.621 -4.779 1.00 85.12 187 ASP A O 1
ATOM 1459 N N . ILE A 1 188 ? -5.969 -10.431 -5.176 1.00 81.81 188 ILE A N 1
AT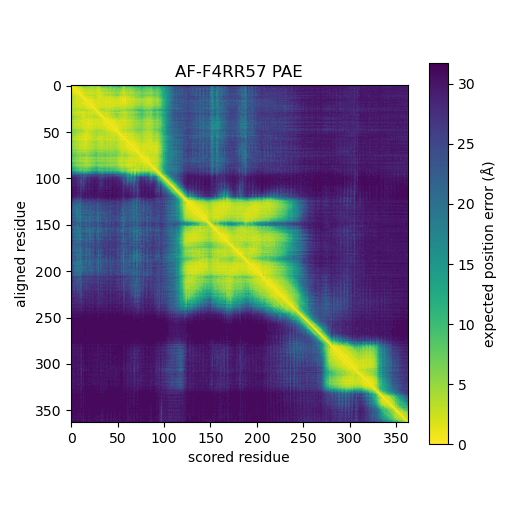OM 1460 C CA . ILE A 1 188 ? -6.928 -9.910 -4.184 1.00 81.81 188 ILE A CA 1
ATOM 1461 C C . ILE A 1 188 ? -8.357 -10.288 -4.588 1.00 81.81 188 ILE A C 1
ATOM 1463 O O . ILE A 1 188 ? -9.147 -10.752 -3.768 1.00 81.81 188 ILE A O 1
ATOM 1467 N N . VAL A 1 189 ? -8.662 -10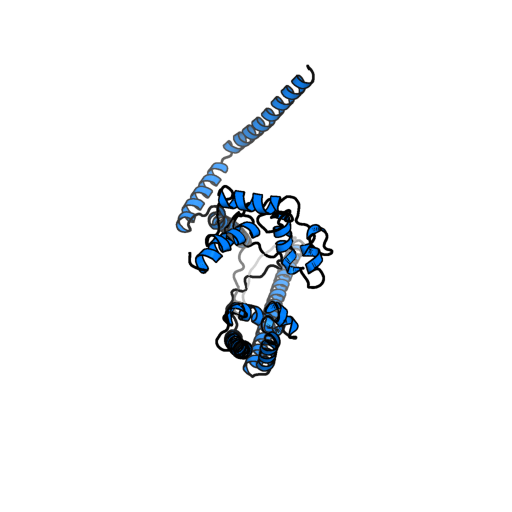.144 -5.880 1.00 84.25 189 VAL A N 1
ATOM 1468 C CA . VAL A 1 189 ? -9.896 -10.630 -6.499 1.00 84.25 189 VAL A CA 1
ATOM 1469 C C . VAL A 1 189 ? -9.584 -11.953 -7.172 1.00 84.25 189 VAL A C 1
ATOM 1471 O O . VAL A 1 189 ? -8.712 -12.007 -8.033 1.00 84.25 189 VAL A O 1
ATOM 1474 N N . LYS A 1 190 ? -10.289 -13.023 -6.794 1.00 85.75 190 LYS A N 1
ATOM 1475 C CA . LYS A 1 190 ? -10.023 -14.379 -7.293 1.00 85.75 190 LYS A CA 1
ATOM 1476 C C . LYS A 1 190 ? -9.985 -14.407 -8.826 1.00 85.75 190 LYS A C 1
ATOM 1478 O O . LYS A 1 190 ? -10.990 -14.127 -9.476 1.00 85.75 190 LYS A O 1
ATOM 1483 N N . GLY A 1 191 ? -8.843 -14.787 -9.399 1.00 87.94 191 GLY A N 1
ATOM 1484 C CA . GLY A 1 191 ? -8.652 -14.883 -10.849 1.00 87.94 191 GLY A CA 1
ATOM 1485 C C . GLY A 1 191 ? -8.405 -13.549 -11.562 1.00 87.94 191 GLY A C 1
ATOM 1486 O O . GLY A 1 191 ? -8.237 -13.549 -12.782 1.00 87.94 191 GLY A O 1
ATOM 1487 N N . GLY A 1 192 ? -8.331 -12.438 -10.828 1.00 87.62 192 GLY A N 1
ATOM 1488 C CA . GLY A 1 192 ? -8.099 -11.107 -11.380 1.00 87.62 192 GLY A CA 1
ATOM 1489 C C . GLY A 1 192 ? -6.734 -10.992 -12.057 1.00 87.62 192 GLY A C 1
ATOM 1490 O O . GLY A 1 192 ? -6.641 -10.486 -13.175 1.00 87.62 192 GLY A O 1
ATOM 1491 N N . VAL A 1 193 ? -5.689 -11.567 -11.450 1.00 90.44 193 VAL A N 1
ATOM 1492 C CA . VAL A 1 193 ? -4.336 -11.590 -12.039 1.00 90.44 193 VAL A CA 1
ATOM 1493 C C . VAL A 1 193 ? -4.327 -12.292 -13.402 1.00 90.44 193 VAL A C 1
ATOM 1495 O O . VAL A 1 193 ? -3.684 -11.826 -14.343 1.00 90.44 193 VAL A O 1
ATOM 1498 N N . ASN A 1 194 ? -5.064 -13.398 -13.535 1.00 91.31 194 ASN A N 1
ATOM 1499 C CA . ASN A 1 194 ? -5.101 -14.174 -14.776 1.00 91.31 194 ASN A CA 1
ATOM 1500 C C . ASN A 1 194 ? -5.804 -13.418 -15.905 1.00 91.31 194 ASN A C 1
ATOM 1502 O O . ASN A 1 194 ? -5.362 -13.488 -17.048 1.00 91.31 194 ASN A O 1
ATOM 1506 N N . ILE A 1 195 ? -6.877 -12.687 -15.604 1.00 92.00 195 ILE A N 1
ATOM 1507 C CA . ILE A 1 195 ? -7.607 -11.902 -16.606 1.00 92.00 195 ILE A CA 1
ATOM 1508 C C . ILE A 1 195 ? -6.747 -10.760 -17.138 1.00 92.00 195 ILE A C 1
ATOM 1510 O O . ILE A 1 195 ? -6.638 -10.595 -18.353 1.00 92.00 195 ILE A O 1
ATOM 1514 N N . VAL A 1 196 ? -6.074 -10.032 -16.244 1.00 92.00 196 VAL A N 1
ATOM 1515 C CA . VAL A 1 196 ? -5.143 -8.962 -16.628 1.00 92.00 196 VAL A CA 1
ATOM 1516 C C . VAL A 1 196 ? -4.000 -9.533 -17.474 1.00 92.00 196 VAL A C 1
ATOM 1518 O O . VAL A 1 196 ? -3.678 -8.979 -18.526 1.00 92.00 196 VAL A O 1
ATOM 1521 N N . PHE A 1 197 ? -3.425 -10.675 -17.076 1.00 92.69 197 PHE A N 1
ATOM 1522 C CA . PHE A 1 197 ? -2.372 -11.344 -17.846 1.00 92.69 197 PHE A CA 1
ATOM 1523 C C . PHE A 1 197 ? -2.835 -11.753 -19.244 1.00 92.69 197 PHE A C 1
ATOM 1525 O O . PHE A 1 197 ? -2.185 -11.410 -20.233 1.00 92.69 197 PHE A O 1
ATOM 1532 N N . ASN A 1 198 ? -3.966 -12.451 -19.333 1.00 92.69 198 ASN A N 1
ATOM 1533 C CA . ASN A 1 198 ? -4.508 -12.931 -20.599 1.00 92.69 198 ASN A CA 1
ATOM 1534 C C . ASN A 1 198 ? -4.814 -11.764 -21.540 1.00 92.69 198 ASN A C 1
ATOM 1536 O O . ASN A 1 198 ? -4.495 -11.836 -22.725 1.00 92.69 198 ASN A O 1
ATOM 1540 N N . TYR A 1 199 ? -5.356 -10.663 -21.014 1.00 93.19 199 TYR A N 1
ATOM 1541 C CA . TYR A 1 199 ? -5.630 -9.476 -21.816 1.00 93.19 199 TYR A CA 1
ATOM 1542 C C . TYR A 1 199 ? -4.345 -8.831 -22.356 1.00 93.19 199 TYR A C 1
ATOM 1544 O O . TYR A 1 199 ? -4.288 -8.453 -23.527 1.00 93.19 199 TYR A O 1
ATOM 1552 N N . ILE A 1 200 ? -3.283 -8.748 -21.544 1.00 92.25 200 ILE A N 1
ATOM 1553 C CA . ILE A 1 200 ? -1.972 -8.252 -21.993 1.00 92.25 200 ILE A CA 1
ATOM 1554 C C . ILE A 1 200 ? -1.372 -9.176 -23.061 1.00 92.25 200 ILE A C 1
ATOM 1556 O O . ILE A 1 200 ? -0.856 -8.686 -24.068 1.00 92.25 200 ILE A O 1
ATOM 1560 N N . ASP A 1 201 ? -1.432 -10.496 -22.871 1.00 91.94 201 ASP A N 1
ATOM 1561 C CA . ASP A 1 201 ? -0.905 -11.471 -23.834 1.00 91.94 201 ASP A CA 1
ATOM 1562 C C . ASP A 1 201 ? -1.669 -11.434 -25.167 1.00 91.94 201 ASP A C 1
ATOM 1564 O O . ASP A 1 201 ? -1.068 -11.475 -26.244 1.00 91.94 201 ASP A O 1
ATOM 1568 N N . GLU A 1 202 ? -2.992 -11.273 -25.124 1.00 92.50 202 GLU A N 1
ATOM 1569 C CA . GLU A 1 202 ? -3.791 -11.025 -26.322 1.00 92.50 202 GLU A CA 1
ATOM 1570 C C . GLU A 1 202 ? -3.428 -9.700 -26.988 1.00 92.50 202 GLU A C 1
ATOM 1572 O O . GLU A 1 202 ? -3.227 -9.657 -28.203 1.00 92.50 202 GLU A O 1
ATOM 1577 N N . TRP A 1 203 ? -3.311 -8.619 -26.217 1.00 92.94 203 TRP A N 1
ATOM 1578 C CA . TRP A 1 203 ? -2.975 -7.303 -26.7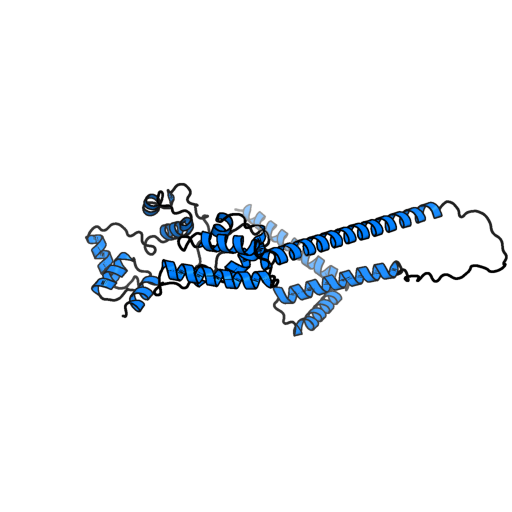50 1.00 92.94 203 TRP A CA 1
ATOM 1579 C C . TRP A 1 203 ? -1.611 -7.297 -27.448 1.00 92.94 203 TRP A C 1
ATOM 1581 O O . TRP A 1 203 ? -1.485 -6.723 -28.531 1.00 92.94 203 TRP A O 1
ATOM 1591 N N . LYS A 1 204 ? -0.612 -8.009 -26.903 1.00 89.06 204 LYS A N 1
ATOM 1592 C CA . LYS A 1 204 ? 0.715 -8.180 -27.525 1.00 89.06 204 LYS A CA 1
ATOM 1593 C C . LYS A 1 204 ? 0.642 -8.805 -28.925 1.00 89.06 204 LYS A C 1
ATOM 1595 O O . LYS A 1 204 ? 1.518 -8.543 -29.748 1.00 89.06 204 LYS A O 1
ATOM 1600 N N . LYS A 1 205 ? -0.389 -9.610 -29.204 1.00 90.25 205 LYS A N 1
ATOM 1601 C CA . LYS A 1 205 ? -0.618 -10.268 -30.503 1.00 90.25 205 LYS A CA 1
ATOM 1602 C C . LYS A 1 205 ? -1.434 -9.412 -31.477 1.00 90.25 205 LYS A C 1
ATOM 1604 O O . LYS A 1 205 ? -1.432 -9.707 -32.670 1.00 90.25 205 LYS A O 1
ATOM 1609 N N . ARG A 1 206 ? -2.136 -8.380 -30.997 1.00 90.88 206 ARG A N 1
ATOM 1610 C CA . ARG A 1 206 ? -2.919 -7.451 -31.831 1.00 90.88 206 ARG A CA 1
ATOM 1611 C C . ARG A 1 206 ? -2.002 -6.465 -32.558 1.00 90.88 206 ARG A C 1
ATOM 1613 O O . ARG A 1 206 ? -0.880 -6.205 -32.124 1.00 90.88 206 ARG A O 1
ATOM 1620 N N . ASP A 1 207 ? -2.517 -5.848 -33.621 1.00 86.12 207 ASP A N 1
ATOM 1621 C CA . ASP A 1 207 ? -1.770 -4.878 -34.436 1.00 86.12 207 ASP A CA 1
ATOM 1622 C C . ASP A 1 207 ? -1.178 -3.733 -33.597 1.00 86.12 207 ASP A C 1
ATOM 1624 O O . ASP A 1 207 ? -0.020 -3.368 -33.784 1.00 86.12 207 ASP A O 1
ATOM 1628 N N . ALA A 1 208 ? -1.923 -3.234 -32.602 1.00 84.88 208 ALA A N 1
ATOM 1629 C CA . ALA A 1 208 ? -1.458 -2.189 -31.688 1.00 84.88 208 ALA A CA 1
ATOM 1630 C C . ALA A 1 208 ? -0.224 -2.613 -30.865 1.00 84.88 208 ALA A C 1
ATOM 1632 O O . ALA A 1 208 ? 0.723 -1.834 -30.725 1.00 84.88 208 ALA A O 1
ATOM 1633 N N . GLY A 1 209 ? -0.202 -3.851 -30.359 1.00 85.19 209 GLY A N 1
ATOM 1634 C CA . GLY A 1 209 ? 0.935 -4.398 -29.617 1.00 85.19 209 GLY A CA 1
ATOM 1635 C C . GLY A 1 209 ? 2.148 -4.660 -30.513 1.00 85.19 209 GLY A C 1
ATOM 1636 O O . GLY A 1 209 ? 3.282 -4.332 -30.148 1.00 85.19 209 GLY A O 1
ATOM 1637 N N . LEU A 1 210 ? 1.915 -5.169 -31.726 1.00 86.75 210 LEU A N 1
ATOM 1638 C CA . LEU A 1 210 ? 2.964 -5.388 -32.726 1.00 86.75 210 LEU A CA 1
ATOM 1639 C C . LEU A 1 210 ? 3.598 -4.068 -33.190 1.00 86.75 210 LEU A C 1
ATOM 1641 O O . LEU A 1 210 ? 4.825 -3.969 -33.305 1.00 86.75 210 LEU A O 1
ATOM 1645 N N . ASP A 1 211 ? 2.784 -3.040 -33.425 1.00 87.50 211 ASP A N 1
ATOM 1646 C CA . ASP A 1 211 ? 3.243 -1.705 -33.802 1.00 87.50 211 ASP A CA 1
ATOM 1647 C C . ASP A 1 211 ? 4.016 -1.027 -32.668 1.00 87.50 211 ASP A C 1
ATOM 1649 O O . ASP A 1 211 ? 5.079 -0.444 -32.917 1.00 87.50 211 ASP A O 1
ATOM 1653 N N . TYR A 1 212 ? 3.551 -1.167 -31.421 1.00 88.69 212 TYR A N 1
ATOM 1654 C CA . TYR A 1 212 ? 4.281 -0.715 -30.237 1.00 88.69 212 TYR A CA 1
ATOM 1655 C C . TYR A 1 212 ? 5.666 -1.375 -30.154 1.00 88.69 212 TYR A C 1
ATOM 1657 O O . TYR A 1 212 ? 6.678 -0.672 -30.071 1.00 88.69 212 TYR A O 1
ATOM 1665 N N . SER A 1 213 ? 5.736 -2.705 -30.270 1.00 86.50 213 SER A N 1
ATOM 1666 C CA . SER A 1 213 ? 6.998 -3.457 -30.229 1.00 86.50 213 SER A CA 1
ATOM 1667 C C . SER A 1 213 ? 7.965 -3.012 -31.335 1.00 86.50 213 SER A C 1
ATOM 1669 O O . SER A 1 213 ? 9.141 -2.722 -31.081 1.00 86.50 213 SER A O 1
ATOM 1671 N N . ARG A 1 214 ? 7.461 -2.839 -32.565 1.00 87.06 214 ARG A N 1
ATOM 1672 C CA . ARG A 1 214 ? 8.254 -2.343 -33.701 1.00 87.06 214 ARG A CA 1
ATOM 1673 C C . ARG A 1 214 ? 8.776 -0.925 -33.456 1.00 87.06 214 ARG A C 1
ATOM 1675 O O . ARG A 1 214 ? 9.930 -0.621 -33.775 1.00 87.06 214 ARG A O 1
ATOM 1682 N N . ASN A 1 215 ? 7.952 -0.045 -32.888 1.00 86.00 215 ASN A N 1
ATOM 1683 C CA . ASN A 1 215 ? 8.361 1.317 -32.560 1.00 86.00 215 ASN A CA 1
ATOM 1684 C C . ASN A 1 215 ? 9.420 1.339 -31.444 1.00 86.00 215 ASN A C 1
ATOM 1686 O O . ASN A 1 215 ? 10.406 2.071 -31.571 1.00 86.00 215 ASN A O 1
ATOM 1690 N N . GLN A 1 216 ? 9.281 0.501 -30.412 1.00 85.00 216 GLN A N 1
ATOM 1691 C CA . GLN A 1 216 ? 10.279 0.352 -29.347 1.00 85.00 216 GLN A CA 1
ATOM 1692 C C . GLN A 1 216 ? 11.625 -0.144 -29.884 1.00 85.00 216 GLN A C 1
ATOM 1694 O O . GLN A 1 216 ? 12.660 0.465 -29.592 1.00 85.00 216 GLN A O 1
ATOM 1699 N N . ALA A 1 217 ? 11.630 -1.168 -30.744 1.00 86.12 217 ALA A N 1
ATOM 1700 C CA . ALA A 1 217 ? 12.847 -1.660 -31.393 1.00 86.12 217 ALA A CA 1
ATOM 1701 C C . ALA A 1 217 ? 13.564 -0.540 -32.171 1.00 86.12 217 ALA A C 1
ATOM 1703 O O . ALA A 1 217 ? 14.757 -0.293 -31.972 1.00 86.12 217 ALA A O 1
ATOM 1704 N N . ARG A 1 218 ? 12.812 0.237 -32.962 1.00 87.56 218 ARG A N 1
ATOM 1705 C CA . ARG A 1 218 ? 13.340 1.387 -33.713 1.00 87.56 218 ARG A CA 1
ATOM 1706 C C . ARG A 1 218 ? 13.916 2.477 -32.800 1.00 87.56 218 ARG A C 1
ATOM 1708 O O . ARG A 1 218 ? 14.912 3.117 -33.144 1.00 87.56 218 ARG A O 1
ATOM 1715 N N . ILE A 1 219 ? 13.299 2.730 -31.645 1.00 85.00 219 ILE A N 1
ATOM 1716 C CA . ILE A 1 219 ? 13.802 3.699 -30.658 1.00 85.00 219 ILE A CA 1
ATOM 1717 C C . ILE A 1 219 ? 15.116 3.205 -30.038 1.00 85.00 219 ILE A C 1
ATOM 1719 O O . ILE A 1 219 ? 16.054 3.995 -29.893 1.00 85.00 219 ILE A O 1
ATOM 172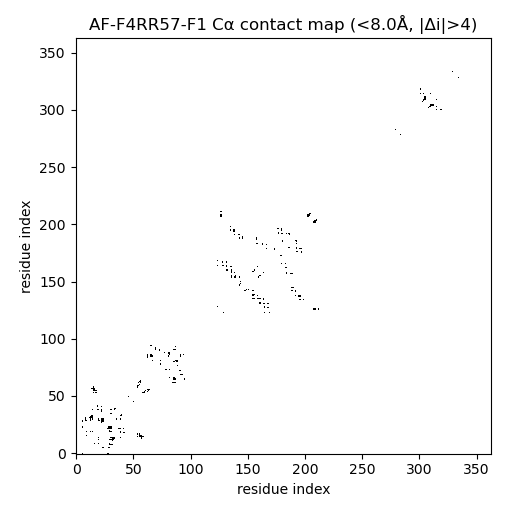3 N N . LEU A 1 220 ? 15.211 1.919 -29.694 1.00 85.19 220 LEU A N 1
ATOM 1724 C CA . LEU A 1 220 ? 16.422 1.318 -29.129 1.00 85.19 220 LEU A CA 1
ATOM 1725 C C . LEU A 1 220 ? 17.593 1.348 -30.117 1.00 85.19 220 LEU A C 1
ATOM 1727 O O . LEU A 1 220 ? 18.697 1.738 -29.734 1.00 85.19 220 LEU A O 1
ATOM 1731 N N . GLU A 1 221 ? 17.360 1.023 -31.388 1.00 88.12 221 GLU A N 1
ATOM 1732 C CA . GLU A 1 221 ? 18.376 1.123 -32.444 1.00 88.12 221 GLU A CA 1
ATOM 1733 C C . GLU A 1 221 ? 18.886 2.556 -32.617 1.00 88.12 221 GLU A C 1
ATOM 1735 O O . GLU A 1 221 ? 20.094 2.793 -32.648 1.00 88.12 221 GLU A O 1
ATOM 1740 N N . ARG A 1 222 ? 17.978 3.541 -32.643 1.00 88.75 222 ARG A N 1
ATOM 1741 C CA . ARG A 1 222 ? 18.353 4.963 -32.711 1.00 88.75 222 ARG A CA 1
ATOM 1742 C C . ARG A 1 222 ? 19.208 5.390 -31.520 1.00 88.75 222 ARG A C 1
ATOM 1744 O O . ARG A 1 222 ? 20.150 6.158 -31.705 1.00 88.75 222 ARG A O 1
ATOM 1751 N N . LYS A 1 223 ? 18.905 4.896 -30.314 1.00 87.75 223 LYS A N 1
ATOM 1752 C CA . LYS A 1 223 ? 19.701 5.164 -29.105 1.00 87.75 223 LYS A CA 1
ATOM 1753 C C . LYS A 1 223 ? 21.095 4.540 -29.194 1.00 87.75 223 LYS A C 1
ATOM 1755 O O . LYS A 1 223 ? 22.066 5.238 -28.915 1.00 87.75 223 LYS A O 1
ATOM 1760 N N . LYS A 1 224 ? 21.207 3.278 -29.630 1.00 88.56 224 L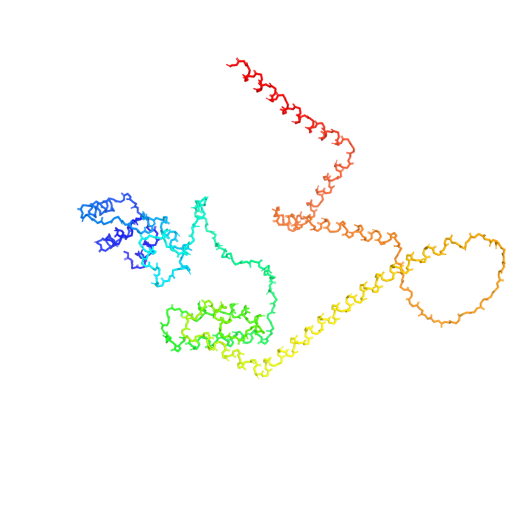YS A N 1
ATOM 1761 C CA . LYS A 1 224 ? 22.501 2.601 -29.835 1.00 88.56 224 LYS A CA 1
ATOM 1762 C C . LYS A 1 224 ? 23.357 3.334 -30.870 1.00 88.56 224 LYS A C 1
ATOM 1764 O O . LYS A 1 224 ? 24.479 3.717 -30.563 1.00 88.56 224 LYS A O 1
ATOM 1769 N N . ALA A 1 225 ? 22.787 3.657 -32.031 1.00 88.88 225 ALA A N 1
ATOM 1770 C CA . ALA A 1 225 ? 23.488 4.391 -33.084 1.00 88.88 225 ALA A CA 1
ATOM 1771 C C . ALA A 1 225 ? 23.916 5.805 -32.646 1.00 88.88 225 ALA A C 1
ATOM 1773 O O . ALA A 1 225 ? 24.953 6.310 -33.076 1.00 88.88 225 ALA A O 1
ATOM 1774 N N . ALA A 1 226 ? 23.123 6.479 -31.806 1.00 89.12 226 ALA A N 1
ATOM 1775 C CA . ALA A 1 226 ? 23.502 7.771 -31.241 1.00 89.12 226 ALA A CA 1
ATOM 1776 C C . ALA A 1 226 ? 24.685 7.641 -30.272 1.00 89.12 226 ALA A C 1
ATOM 1778 O O . ALA A 1 226 ? 25.599 8.462 -30.326 1.00 89.12 226 ALA A O 1
ATOM 1779 N N . GLU A 1 227 ? 24.697 6.613 -29.425 1.00 88.75 227 GLU A N 1
ATOM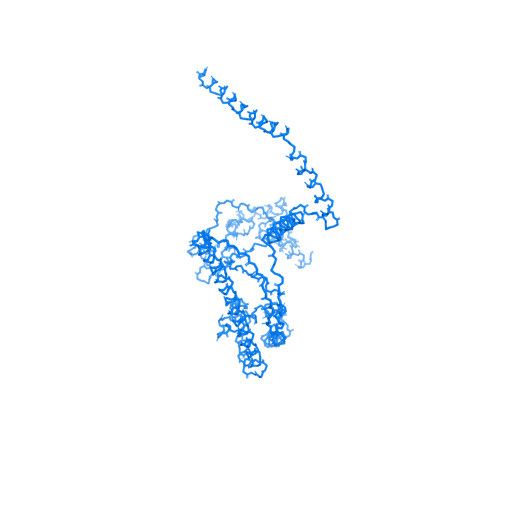 1780 C CA . GLU A 1 227 ? 25.792 6.372 -28.484 1.00 88.75 227 GLU A CA 1
ATOM 1781 C C . GLU A 1 227 ? 27.083 5.945 -29.200 1.00 88.75 227 GLU A C 1
ATOM 1783 O O . GLU A 1 227 ? 28.148 6.491 -28.925 1.00 88.75 227 GLU A O 1
ATOM 1788 N N . GLU A 1 228 ? 26.991 5.081 -30.213 1.00 88.19 228 GLU A N 1
ATOM 1789 C CA . GLU A 1 228 ? 28.120 4.722 -31.082 1.00 88.19 228 GLU A CA 1
ATOM 1790 C C . GLU A 1 228 ? 28.719 5.954 -31.773 1.00 88.19 228 GLU A C 1
ATOM 1792 O O . GLU A 1 228 ? 29.936 6.146 -31.774 1.00 88.19 228 GLU A O 1
ATOM 1797 N N . LYS A 1 229 ? 27.873 6.854 -32.294 1.00 88.69 229 LYS A N 1
ATOM 1798 C CA . LYS A 1 229 ? 28.330 8.133 -32.862 1.00 88.69 229 LYS A CA 1
ATOM 1799 C C . LYS A 1 229 ? 29.044 9.000 -31.826 1.00 88.69 229 LYS A C 1
ATOM 1801 O O . LYS A 1 229 ? 30.049 9.623 -32.167 1.00 88.69 229 LYS A O 1
ATOM 1806 N N . ARG A 1 230 ? 28.559 9.043 -30.579 1.00 87.94 230 ARG A N 1
ATOM 1807 C CA . ARG A 1 230 ? 29.213 9.787 -29.488 1.00 87.94 230 ARG A CA 1
ATOM 1808 C C . ARG A 1 230 ? 30.583 9.197 -29.164 1.00 87.94 230 ARG A C 1
ATOM 1810 O O . ARG A 1 230 ? 31.547 9.957 -29.125 1.00 87.94 230 ARG A O 1
ATOM 1817 N N . MET A 1 231 ? 30.693 7.873 -29.056 1.00 85.69 231 MET A N 1
ATOM 1818 C CA . MET A 1 231 ? 31.972 7.193 -28.818 1.00 85.69 231 MET A CA 1
ATOM 1819 C C . MET A 1 231 ? 32.971 7.388 -29.969 1.00 85.69 231 MET A C 1
ATOM 1821 O O . MET A 1 231 ? 34.142 7.683 -29.727 1.00 85.69 231 MET A O 1
ATOM 1825 N N . CYS A 1 232 ? 32.530 7.299 -31.230 1.00 85.81 232 CYS A N 1
ATOM 1826 C CA . CYS A 1 232 ? 33.382 7.607 -32.384 1.00 85.81 232 CYS A CA 1
ATOM 1827 C C . CYS A 1 232 ? 33.842 9.071 -32.389 1.00 85.81 232 CYS A C 1
ATOM 1829 O O . CYS A 1 232 ? 34.986 9.371 -32.725 1.00 85.81 232 CYS A O 1
ATOM 1831 N N . GLN A 1 233 ? 32.971 10.008 -32.018 1.00 81.44 233 GLN A N 1
ATOM 1832 C CA . GLN A 1 233 ? 33.327 11.423 -31.979 1.00 81.44 233 GLN A CA 1
ATOM 1833 C C . GLN A 1 233 ? 34.314 11.741 -30.846 1.00 81.44 233 GLN A C 1
ATOM 1835 O O . GLN A 1 233 ? 35.224 12.554 -31.032 1.00 81.44 233 GLN A O 1
ATOM 1840 N N . GLU A 1 234 ? 34.180 11.068 -29.704 1.00 85.12 234 GLU A N 1
ATOM 1841 C CA . GLU A 1 234 ? 35.114 11.158 -28.586 1.00 85.12 234 GLU A CA 1
ATOM 1842 C C . GLU A 1 234 ? 36.491 10.578 -28.946 1.00 85.12 234 GLU A C 1
ATOM 1844 O O . GLU A 1 234 ? 37.504 11.260 -28.764 1.00 85.12 234 GLU A O 1
ATOM 1849 N N . SER A 1 235 ? 36.553 9.401 -29.576 1.00 79.12 235 SER A N 1
ATOM 1850 C CA . SER A 1 235 ? 37.821 8.794 -30.010 1.00 79.12 235 SER A CA 1
ATOM 1851 C C . SER A 1 235 ? 38.542 9.618 -31.088 1.00 79.12 235 SER A C 1
ATOM 1853 O O . SER A 1 235 ? 39.757 9.821 -31.004 1.00 79.12 235 SER A O 1
ATOM 1855 N N . ILE A 1 236 ? 37.804 10.196 -32.046 1.00 80.06 236 ILE A N 1
ATOM 1856 C CA . ILE A 1 236 ? 38.352 11.139 -33.038 1.00 80.06 236 ILE A CA 1
ATOM 1857 C C . ILE A 1 236 ? 38.924 12.386 -32.347 1.00 80.06 236 ILE A C 1
ATOM 1859 O O . ILE A 1 236 ? 39.975 12.894 -32.752 1.00 80.06 236 ILE A O 1
ATOM 1863 N N . SER A 1 237 ? 38.262 12.893 -31.302 1.00 78.81 237 SER A N 1
ATOM 1864 C CA . SER A 1 237 ? 38.746 14.059 -30.557 1.00 78.81 237 SER A CA 1
ATOM 1865 C C . SER A 1 237 ? 40.060 13.767 -29.819 1.00 78.81 237 SER A C 1
ATOM 1867 O O . SER A 1 237 ? 41.005 14.551 -29.933 1.00 78.81 237 SER A O 1
ATOM 1869 N N . LEU A 1 238 ? 40.167 12.607 -29.162 1.00 76.00 238 LEU A N 1
ATOM 1870 C CA . LEU A 1 238 ? 41.364 12.163 -28.445 1.00 76.00 238 LEU A CA 1
ATOM 1871 C C . LEU A 1 238 ? 42.547 11.940 -29.394 1.00 76.00 238 LEU A C 1
ATOM 1873 O O . LEU A 1 238 ? 43.644 12.437 -29.136 1.00 76.00 238 LEU A O 1
ATOM 1877 N N . ASN A 1 239 ? 42.319 11.287 -30.538 1.00 76.38 239 ASN A N 1
ATOM 1878 C CA . ASN A 1 239 ? 43.369 11.067 -31.534 1.00 76.38 239 ASN A CA 1
ATOM 1879 C C . ASN A 1 239 ? 43.870 12.400 -32.128 1.00 76.38 239 ASN A C 1
ATOM 1881 O O . ASN A 1 239 ? 45.070 12.626 -32.274 1.00 76.38 239 ASN A O 1
ATOM 1885 N N . ARG A 1 240 ? 42.965 13.364 -32.356 1.00 69.56 240 ARG A N 1
ATOM 1886 C CA . ARG A 1 240 ? 43.336 14.722 -32.788 1.00 69.56 240 ARG A CA 1
ATOM 1887 C C . ARG A 1 240 ? 44.169 15.471 -31.741 1.00 69.56 240 ARG A C 1
ATOM 1889 O O . ARG A 1 240 ? 45.000 16.299 -32.118 1.00 69.56 240 ARG A O 1
ATOM 1896 N N . HIS A 1 241 ? 43.967 15.219 -30.449 1.00 64.69 241 HIS A N 1
ATOM 1897 C CA . HIS A 1 241 ? 44.820 15.761 -29.389 1.00 64.69 241 HIS A CA 1
ATOM 1898 C C . HIS A 1 241 ? 46.204 15.093 -29.365 1.00 64.69 241 HIS A C 1
ATOM 1900 O O . HIS A 1 241 ? 47.202 15.805 -29.253 1.00 64.69 241 HIS A O 1
ATOM 1906 N N . ALA A 1 242 ? 46.280 13.775 -29.574 1.00 63.38 242 ALA A N 1
ATOM 1907 C CA . ALA A 1 242 ? 47.538 13.034 -29.648 1.00 63.38 242 ALA A CA 1
ATOM 1908 C C . ALA A 1 242 ? 48.417 13.469 -30.838 1.00 63.38 242 ALA A C 1
ATOM 1910 O O . ALA A 1 242 ? 49.585 13.798 -30.631 1.00 63.38 242 ALA A O 1
ATOM 1911 N N . SER A 1 243 ? 47.864 13.585 -32.055 1.00 60.06 243 SER A N 1
ATOM 1912 C CA . SER A 1 243 ? 48.629 14.008 -33.246 1.00 60.06 243 SER A CA 1
ATOM 1913 C C . SER A 1 243 ? 49.133 15.457 -33.169 1.00 60.06 243 SER A C 1
ATOM 1915 O O . SER A 1 243 ? 50.211 15.771 -33.669 1.00 60.06 243 SER A O 1
ATOM 1917 N N . ASN A 1 244 ? 48.384 16.361 -32.520 1.00 59.75 244 ASN A N 1
ATOM 1918 C CA . ASN A 1 244 ? 48.859 17.732 -32.286 1.00 59.75 244 ASN A CA 1
ATOM 1919 C C . ASN A 1 244 ? 49.966 17.786 -31.214 1.00 59.75 244 ASN A C 1
ATOM 1921 O O . ASN A 1 244 ? 50.764 18.717 -31.235 1.00 59.75 244 ASN A O 1
ATOM 1925 N N . SER A 1 245 ? 50.034 16.809 -30.300 1.00 53.31 245 SER A N 1
ATOM 1926 C CA . SER A 1 245 ? 51.107 16.706 -29.302 1.00 53.31 245 SER A CA 1
ATOM 1927 C C . SER A 1 245 ? 52.415 16.190 -29.912 1.00 53.31 245 SER A C 1
ATOM 1929 O O . SER A 1 245 ? 53.482 16.664 -29.537 1.00 53.31 245 SER A O 1
ATOM 1931 N N . THR A 1 246 ? 52.353 15.268 -30.879 1.00 54.06 246 THR A N 1
ATOM 1932 C CA . THR A 1 246 ? 53.541 14.732 -31.577 1.00 54.06 246 THR A CA 1
ATOM 1933 C C . THR A 1 246 ? 54.167 15.750 -32.536 1.00 54.06 246 THR A C 1
ATOM 1935 O O . THR A 1 246 ? 55.389 15.817 -32.648 1.00 54.06 246 THR A O 1
ATOM 1938 N N . ALA A 1 247 ? 53.354 16.606 -33.166 1.00 49.69 247 ALA A N 1
ATOM 1939 C CA . ALA A 1 247 ? 53.837 17.699 -34.018 1.00 49.69 247 ALA A CA 1
ATOM 1940 C C . ALA A 1 247 ? 54.632 18.785 -33.260 1.00 49.69 247 ALA A C 1
ATOM 1942 O O . ALA A 1 247 ? 55.406 19.505 -33.885 1.00 49.69 247 ALA A O 1
ATOM 1943 N N . ILE A 1 248 ? 54.479 18.897 -31.933 1.00 49.78 248 ILE A N 1
ATOM 1944 C CA . ILE A 1 248 ? 55.257 19.832 -31.100 1.00 49.78 248 ILE A CA 1
ATOM 1945 C C . ILE A 1 248 ? 56.657 19.267 -30.791 1.00 49.78 248 ILE A C 1
ATOM 1947 O O . ILE A 1 248 ? 57.595 20.033 -30.582 1.00 49.78 248 ILE A O 1
ATOM 1951 N N . THR A 1 249 ? 56.843 17.943 -30.818 1.00 44.28 249 THR A N 1
ATOM 1952 C CA . THR A 1 249 ? 58.137 17.308 -30.509 1.00 44.28 249 THR A CA 1
ATOM 1953 C C . THR A 1 249 ? 59.072 17.244 -31.722 1.00 44.28 249 THR A C 1
ATOM 1955 O O . THR A 1 249 ? 60.283 17.348 -31.559 1.00 44.28 249 THR A O 1
ATOM 1958 N N . THR A 1 250 ? 58.546 17.156 -32.949 1.00 45.78 250 THR A N 1
ATOM 1959 C CA . THR A 1 250 ? 59.372 17.120 -34.176 1.00 45.78 250 THR A CA 1
ATOM 1960 C C . THR A 1 250 ? 59.781 18.503 -34.695 1.00 45.78 250 THR A C 1
ATOM 1962 O O . THR A 1 250 ? 60.667 18.601 -35.539 1.00 45.78 250 THR A O 1
ATOM 1965 N N . SER A 1 251 ? 59.191 19.594 -34.192 1.00 45.62 251 SER A N 1
ATOM 1966 C CA . SER A 1 251 ? 59.565 20.967 -34.575 1.00 45.62 251 SER A CA 1
ATOM 1967 C C . SER A 1 251 ? 60.781 21.537 -33.830 1.00 45.62 251 SER A C 1
ATOM 1969 O O . SER A 1 251 ? 61.212 22.645 -34.149 1.00 45.62 251 SER A O 1
ATOM 1971 N N . THR A 1 252 ? 61.360 20.802 -32.875 1.00 43.97 252 THR A N 1
ATOM 1972 C CA . THR A 1 252 ? 62.507 21.271 -32.068 1.00 43.97 252 THR A CA 1
ATOM 1973 C C . THR A 1 252 ? 63.859 20.746 -32.573 1.00 43.97 252 THR A C 1
ATOM 1975 O O . THR A 1 252 ? 64.893 21.108 -32.024 1.00 43.97 252 THR A O 1
ATOM 1978 N N . THR A 1 253 ? 63.901 19.957 -33.656 1.00 43.94 253 THR A N 1
ATOM 1979 C CA . THR A 1 253 ? 65.164 19.379 -34.171 1.00 43.94 253 THR A CA 1
ATOM 1980 C C . THR A 1 253 ? 65.498 19.736 -35.618 1.00 43.94 253 THR A C 1
ATOM 1982 O O . THR A 1 253 ? 66.366 19.096 -36.189 1.00 43.94 253 THR A O 1
ATOM 1985 N N . MET A 1 254 ? 64.886 20.763 -36.222 1.00 43.94 254 MET A N 1
ATOM 1986 C CA . MET A 1 254 ? 65.381 21.353 -37.483 1.00 43.94 254 MET A CA 1
ATOM 1987 C C . MET A 1 254 ? 65.054 22.850 -37.592 1.00 43.94 254 MET A C 1
ATOM 1989 O O . MET A 1 254 ? 64.268 23.268 -38.435 1.00 43.94 254 MET A O 1
ATOM 1993 N N . LYS A 1 255 ? 65.665 23.683 -36.741 1.00 42.06 255 LYS A N 1
ATOM 1994 C CA . LYS A 1 255 ? 65.836 25.128 -36.997 1.00 42.06 255 LYS A CA 1
ATOM 1995 C C . LYS A 1 255 ? 67.167 25.615 -36.426 1.00 42.06 255 LYS A C 1
ATOM 1997 O O . LYS A 1 255 ? 67.203 26.313 -35.422 1.00 42.06 255 LYS A O 1
ATOM 2002 N N . ALA A 1 256 ? 68.261 25.236 -37.080 1.00 39.91 256 ALA A N 1
ATOM 2003 C CA . ALA A 1 256 ? 69.561 25.871 -36.885 1.00 39.91 256 ALA A CA 1
ATOM 2004 C C . ALA A 1 256 ? 70.449 25.730 -38.130 1.00 39.91 256 ALA A C 1
ATOM 2006 O O . ALA A 1 256 ? 71.526 25.153 -38.041 1.00 39.91 256 ALA A O 1
ATOM 2007 N N . THR A 1 257 ? 70.023 26.232 -39.298 1.00 37.25 257 THR A N 1
ATOM 2008 C CA . THR A 1 257 ? 70.966 26.614 -40.372 1.00 37.25 257 THR A CA 1
ATOM 2009 C C . THR A 1 257 ? 70.307 27.540 -41.412 1.00 37.25 257 THR A C 1
ATOM 2011 O O . THR A 1 257 ? 69.410 27.134 -42.134 1.00 37.25 257 THR A O 1
ATOM 2014 N N . VAL A 1 258 ? 70.793 28.789 -41.441 1.00 33.62 258 VAL A N 1
ATOM 2015 C CA . VAL A 1 258 ? 71.078 29.631 -42.628 1.00 33.62 258 VAL A CA 1
ATOM 2016 C C . VAL A 1 258 ? 69.914 30.177 -43.487 1.00 33.62 258 VAL A C 1
ATOM 2018 O O . VAL A 1 258 ? 69.376 29.530 -44.371 1.00 33.62 258 VAL A O 1
ATOM 2021 N N . ALA A 1 259 ? 69.566 31.431 -43.173 1.00 33.53 259 ALA A N 1
ATOM 2022 C CA . ALA A 1 259 ? 69.582 32.663 -43.983 1.00 33.53 259 ALA A CA 1
ATOM 2023 C C . ALA A 1 259 ? 69.374 32.688 -45.530 1.00 33.53 259 ALA A C 1
ATOM 2025 O O . ALA A 1 259 ? 69.929 31.892 -46.274 1.00 33.53 259 ALA A O 1
ATOM 2026 N N . ILE A 1 260 ? 68.769 33.823 -45.947 1.00 33.72 260 ILE A N 1
ATOM 2027 C CA . ILE A 1 260 ? 68.890 34.593 -47.216 1.00 33.72 260 ILE A CA 1
ATOM 2028 C C . ILE A 1 260 ? 67.724 34.501 -48.233 1.00 33.72 260 ILE A C 1
ATOM 2030 O O . ILE A 1 260 ? 67.561 33.532 -48.956 1.00 33.72 260 ILE A O 1
ATOM 2034 N N . ASN A 1 261 ? 66.984 35.620 -48.272 1.00 35.97 261 ASN A N 1
ATOM 2035 C CA . ASN A 1 261 ? 66.376 36.401 -49.365 1.00 35.97 261 ASN A CA 1
ATOM 2036 C C . ASN A 1 261 ? 65.637 35.791 -50.578 1.00 35.97 261 ASN A C 1
ATOM 2038 O O . ASN A 1 261 ? 66.042 34.831 -51.220 1.00 35.97 261 ASN A O 1
ATOM 2042 N N . THR A 1 262 ? 64.680 36.632 -51.004 1.00 27.92 262 THR A N 1
ATOM 2043 C CA . THR A 1 262 ? 64.152 36.897 -52.360 1.00 27.92 262 THR A CA 1
ATOM 2044 C C . THR A 1 262 ? 62.994 36.045 -52.905 1.00 27.92 262 THR A C 1
ATOM 2046 O O . THR A 1 262 ? 63.136 34.889 -53.272 1.00 27.92 262 THR A O 1
ATOM 2049 N N . SER A 1 263 ? 61.832 36.716 -52.936 1.00 33.25 263 SER A N 1
ATOM 2050 C CA . SER A 1 263 ? 60.801 36.813 -53.987 1.00 33.25 263 SER A CA 1
ATOM 2051 C C . SER A 1 263 ? 60.778 35.768 -55.112 1.00 33.25 263 SER A C 1
ATOM 2053 O O . SER A 1 263 ? 61.787 35.582 -55.783 1.00 33.25 263 SER A O 1
ATOM 2055 N N . THR A 1 264 ? 59.576 35.266 -55.456 1.00 28.77 264 THR A N 1
ATOM 2056 C CA . THR A 1 264 ? 58.882 35.479 -56.761 1.00 28.77 264 THR A CA 1
ATOM 2057 C C . THR A 1 264 ? 57.702 34.489 -56.958 1.00 28.77 264 THR A C 1
ATOM 2059 O O . THR A 1 264 ? 57.837 33.289 -56.762 1.00 28.77 264 THR A O 1
ATOM 2062 N N . THR A 1 265 ? 56.541 35.064 -57.315 1.00 28.23 265 THR A N 1
ATOM 2063 C CA . THR A 1 265 ? 55.356 34.562 -58.068 1.00 28.23 265 THR A CA 1
ATOM 2064 C C . THR A 1 265 ? 54.565 33.293 -57.697 1.00 28.23 265 THR A C 1
ATOM 2066 O O . THR A 1 265 ? 55.009 32.164 -57.855 1.00 28.23 265 THR A O 1
ATOM 2069 N N . MET A 1 266 ? 53.295 33.560 -57.358 1.00 31.31 266 MET A N 1
ATOM 2070 C CA . MET A 1 266 ? 52.022 32.980 -57.840 1.00 31.31 266 MET A CA 1
ATOM 2071 C C . MET A 1 266 ? 52.009 31.615 -58.560 1.00 31.31 266 MET A C 1
ATOM 2073 O O . MET A 1 266 ? 52.526 31.485 -59.664 1.00 31.31 266 MET A O 1
ATOM 2077 N N . ASN A 1 267 ? 51.243 30.659 -58.013 1.00 33.75 267 ASN A N 1
ATOM 2078 C CA . ASN A 1 267 ? 49.939 30.213 -58.548 1.00 33.75 267 ASN A CA 1
ATOM 2079 C C . ASN A 1 267 ? 49.445 28.973 -57.777 1.00 33.75 267 ASN A C 1
ATOM 2081 O O . ASN A 1 267 ? 50.089 27.929 -57.798 1.00 33.75 267 ASN A O 1
ATOM 2085 N N . ALA A 1 268 ? 48.281 29.063 -57.129 1.00 31.55 268 ALA A N 1
ATOM 2086 C CA . ALA A 1 268 ? 47.540 27.892 -56.663 1.00 31.55 268 ALA A CA 1
ATOM 2087 C C . ALA A 1 268 ? 46.039 28.156 -56.816 1.00 31.55 268 ALA A C 1
ATOM 2089 O O . ALA A 1 268 ? 45.485 29.082 -56.231 1.00 31.55 268 ALA A O 1
ATOM 2090 N N . THR A 1 269 ? 45.433 27.335 -57.662 1.00 38.22 269 THR A N 1
ATOM 2091 C CA . THR A 1 269 ? 44.024 27.304 -58.046 1.00 38.22 269 THR A CA 1
ATOM 2092 C C . THR A 1 269 ? 43.076 27.133 -56.861 1.00 38.22 269 THR A C 1
ATOM 2094 O O . THR A 1 269 ? 43.343 26.364 -55.935 1.00 38.22 269 THR A O 1
ATOM 2097 N N . ASP A 1 270 ? 41.939 27.819 -56.966 1.00 42.88 270 ASP A N 1
ATOM 2098 C CA . ASP A 1 270 ? 40.803 27.844 -56.050 1.00 42.88 270 ASP A CA 1
ATOM 2099 C C . ASP A 1 270 ? 40.285 26.469 -55.599 1.00 42.88 270 ASP A C 1
ATOM 2101 O O . ASP A 1 270 ? 39.918 25.607 -56.401 1.00 42.88 270 ASP A O 1
ATOM 2105 N N . ARG A 1 271 ? 40.108 26.329 -54.279 1.00 37.66 271 ARG A N 1
ATOM 2106 C CA . ARG A 1 271 ? 39.042 25.506 -53.687 1.00 37.66 271 ARG A CA 1
ATOM 2107 C C . ARG A 1 271 ? 38.666 26.072 -52.309 1.00 37.66 271 ARG A C 1
ATOM 2109 O O . ARG A 1 271 ? 39.544 26.174 -51.448 1.00 37.66 271 ARG A O 1
ATOM 2116 N N . PRO A 1 272 ? 37.394 26.426 -52.041 1.00 39.91 272 PRO A N 1
ATOM 2117 C CA . PRO A 1 272 ? 37.025 27.061 -50.783 1.00 39.91 272 PRO A CA 1
ATOM 2118 C C . PRO A 1 272 ? 36.954 26.014 -49.666 1.00 39.91 272 PRO A C 1
ATOM 2120 O O . PRO A 1 272 ? 35.965 25.302 -49.502 1.00 39.91 272 PRO A O 1
ATOM 2123 N N . ILE A 1 273 ? 38.017 25.919 -48.867 1.00 42.31 273 ILE A N 1
ATOM 2124 C CA . ILE A 1 273 ? 37.969 25.231 -47.576 1.00 42.31 273 ILE A CA 1
ATOM 2125 C C . ILE A 1 273 ? 37.404 26.221 -46.563 1.00 42.31 273 ILE A C 1
ATOM 2127 O O . ILE A 1 273 ? 38.057 27.193 -46.183 1.00 42.31 273 ILE A O 1
ATOM 2131 N N . ASN A 1 274 ? 36.185 25.943 -46.112 1.00 46.88 274 ASN A N 1
ATOM 2132 C CA . ASN A 1 274 ? 35.501 26.663 -45.048 1.00 46.88 274 ASN A CA 1
ATOM 2133 C C . ASN A 1 274 ? 36.285 26.481 -43.727 1.00 46.88 274 ASN A C 1
ATOM 2135 O O . ASN A 1 274 ? 36.087 25.519 -42.977 1.00 46.88 274 ASN A O 1
ATOM 2139 N N . LYS A 1 275 ? 37.271 27.354 -43.482 1.00 43.94 275 LYS A N 1
ATOM 2140 C CA . LYS A 1 275 ? 38.114 27.338 -42.280 1.00 43.94 275 LYS A CA 1
ATOM 2141 C C . LYS A 1 275 ? 37.261 27.746 -41.081 1.00 43.94 275 LYS A C 1
ATOM 2143 O O . LYS A 1 275 ? 37.107 28.927 -40.791 1.00 43.94 275 LYS A O 1
ATOM 2148 N N . LYS A 1 276 ? 36.750 26.757 -40.338 1.00 48.19 276 LYS A N 1
ATOM 2149 C CA . LYS A 1 276 ? 36.271 26.968 -38.965 1.00 48.19 276 LYS A CA 1
ATOM 2150 C C . LYS A 1 276 ? 37.396 27.638 -38.176 1.00 48.19 276 LYS A C 1
ATOM 2152 O O . LYS A 1 276 ? 38.447 27.030 -37.968 1.00 48.19 276 LYS A O 1
ATOM 2157 N N . ILE A 1 277 ? 37.172 28.886 -37.776 1.00 52.25 277 ILE A N 1
ATOM 2158 C CA . ILE A 1 277 ? 38.089 29.680 -36.959 1.00 52.25 277 ILE A CA 1
ATOM 2159 C C . ILE A 1 277 ? 38.388 28.872 -35.689 1.00 52.25 277 ILE A C 1
ATOM 2161 O O . ILE A 1 277 ? 37.514 28.645 -34.850 1.00 52.25 277 ILE A O 1
ATOM 2165 N N . ARG A 1 278 ? 39.615 28.354 -35.582 1.00 59.91 278 ARG A N 1
ATOM 2166 C CA . ARG A 1 278 ? 40.091 27.650 -34.388 1.00 59.91 278 ARG A CA 1
ATOM 2167 C C . ARG A 1 278 ? 40.201 28.689 -33.272 1.00 59.91 278 ARG A C 1
ATOM 2169 O O . ARG A 1 278 ? 41.004 29.611 -33.383 1.00 59.91 278 ARG A O 1
ATOM 2176 N N . ARG A 1 279 ? 39.388 28.541 -32.221 1.00 59.53 279 ARG A N 1
ATOM 2177 C CA . ARG A 1 279 ? 39.473 29.372 -31.009 1.00 59.53 279 ARG A CA 1
ATOM 2178 C C . ARG A 1 279 ? 40.893 29.294 -30.448 1.00 59.53 279 ARG A C 1
ATOM 2180 O O . ARG A 1 279 ? 41.475 28.208 -30.398 1.00 59.53 279 ARG A O 1
ATOM 2187 N N . SER A 1 280 ? 41.448 30.438 -30.060 1.00 70.00 280 SER A N 1
ATOM 2188 C CA . SER A 1 280 ? 42.788 30.500 -29.474 1.00 70.00 280 SER A CA 1
ATOM 2189 C C . SER A 1 280 ? 42.819 29.771 -28.123 1.00 70.00 280 SER A C 1
ATOM 2191 O O . SER A 1 280 ? 41.796 29.631 -27.450 1.00 70.00 280 SER A O 1
ATOM 2193 N N . SER A 1 281 ? 43.994 29.301 -27.697 1.00 71.44 281 SER A N 1
ATOM 2194 C CA . SER A 1 281 ? 44.171 28.649 -26.388 1.00 71.44 281 SER A CA 1
ATOM 2195 C C . SER A 1 281 ? 43.746 29.551 -25.220 1.00 71.44 281 SER A C 1
ATOM 2197 O O . SER A 1 281 ? 43.188 29.061 -24.239 1.00 71.44 281 SER A O 1
ATOM 2199 N N . ALA A 1 282 ? 43.936 30.868 -25.356 1.00 77.75 282 ALA A N 1
ATOM 2200 C CA . ALA A 1 282 ? 43.453 31.868 -24.408 1.00 77.75 282 ALA A CA 1
ATOM 2201 C C . ALA A 1 282 ? 41.918 31.883 -24.322 1.00 77.75 282 ALA A C 1
ATOM 2203 O O . ALA A 1 282 ? 41.363 31.896 -23.227 1.00 77.75 282 ALA A O 1
ATOM 2204 N N . GLN A 1 283 ? 41.233 31.788 -25.464 1.00 73.88 283 GLN A N 1
ATOM 2205 C CA . GLN A 1 283 ? 39.773 31.763 -25.514 1.00 73.88 283 GLN A CA 1
ATOM 2206 C C . GLN A 1 283 ? 39.197 30.470 -24.925 1.00 73.88 283 GLN A C 1
ATOM 2208 O O . GLN A 1 283 ? 38.215 30.513 -24.198 1.00 73.88 283 GLN A O 1
ATOM 2213 N N . VAL A 1 284 ? 39.854 29.323 -25.133 1.00 78.44 284 VAL A N 1
ATOM 2214 C CA . VAL A 1 284 ? 39.452 28.055 -24.494 1.00 78.44 284 VAL A CA 1
ATOM 2215 C C . VAL A 1 284 ? 39.637 28.101 -22.971 1.00 78.44 284 VAL A C 1
ATOM 2217 O O . VAL A 1 284 ? 38.822 27.544 -22.235 1.00 78.44 284 VAL A O 1
ATOM 2220 N N . LYS A 1 285 ? 40.696 28.758 -22.478 1.00 79.25 285 LYS A N 1
ATOM 2221 C CA . LYS A 1 285 ? 40.918 28.939 -21.036 1.00 79.25 285 LYS A CA 1
ATOM 2222 C C . LYS A 1 285 ? 39.856 29.857 -20.422 1.00 79.25 285 LYS A C 1
ATOM 2224 O O . LYS A 1 285 ? 39.291 29.493 -19.395 1.00 79.25 285 LYS A O 1
ATOM 2229 N N . ALA A 1 286 ? 39.540 30.969 -21.087 1.00 78.69 286 ALA A N 1
ATOM 2230 C CA . ALA A 1 286 ? 38.468 31.874 -20.679 1.00 78.69 286 ALA A CA 1
ATOM 2231 C C . ALA A 1 286 ? 37.094 31.177 -20.680 1.00 78.69 286 ALA A C 1
ATOM 2233 O O . ALA A 1 286 ? 36.359 31.286 -19.704 1.00 78.69 286 ALA A O 1
ATOM 2234 N N . ASP A 1 287 ? 36.783 30.375 -21.708 1.00 76.69 287 ASP A N 1
ATOM 2235 C CA . ASP A 1 287 ? 35.533 29.603 -21.794 1.00 76.69 287 ASP A CA 1
ATOM 2236 C C . ASP A 1 287 ? 35.407 28.597 -20.631 1.00 76.69 287 ASP A C 1
ATOM 2238 O O . ASP A 1 287 ? 34.336 28.445 -20.040 1.00 76.69 287 ASP A O 1
ATOM 2242 N N . ARG A 1 288 ? 36.504 27.913 -20.265 1.00 78.81 288 ARG A N 1
ATOM 2243 C CA . ARG A 1 288 ? 36.527 26.980 -19.121 1.00 78.81 288 ARG A CA 1
ATOM 2244 C C . ARG A 1 288 ? 36.345 27.694 -17.786 1.00 78.81 288 ARG A C 1
ATOM 2246 O O . ARG A 1 288 ? 35.642 27.181 -16.917 1.00 78.81 288 ARG A O 1
ATOM 2253 N N . GLU A 1 289 ? 36.974 28.849 -17.616 1.00 83.75 289 GLU A N 1
ATOM 2254 C CA . GLU A 1 289 ? 36.842 29.648 -16.401 1.00 83.75 289 GLU A CA 1
ATOM 2255 C C . GLU A 1 289 ? 35.427 30.220 -16.258 1.00 83.75 289 GLU A C 1
ATOM 2257 O O . GLU A 1 289 ? 34.817 30.076 -15.199 1.00 83.75 289 GLU A O 1
ATOM 2262 N N . ALA A 1 290 ? 34.848 30.735 -17.344 1.00 80.31 290 ALA A N 1
ATOM 2263 C CA . ALA A 1 290 ? 33.457 31.178 -17.385 1.00 80.31 290 ALA A CA 1
ATOM 2264 C C . ALA A 1 290 ? 32.478 30.031 -17.075 1.00 80.31 290 ALA A C 1
ATOM 2266 O O . ALA A 1 290 ? 31.532 30.207 -16.307 1.00 80.31 290 ALA A O 1
ATOM 2267 N N . ALA A 1 291 ? 32.723 28.828 -17.610 1.00 80.19 291 ALA A N 1
ATOM 2268 C CA . ALA A 1 291 ? 31.914 27.648 -17.306 1.00 80.19 291 ALA A CA 1
ATOM 2269 C C . ALA A 1 291 ? 32.008 27.234 -15.827 1.00 80.19 291 ALA A C 1
ATOM 2271 O O . ALA A 1 291 ? 30.999 26.842 -15.235 1.00 80.19 291 ALA A O 1
ATOM 2272 N N . ARG A 1 292 ? 33.195 27.348 -15.214 1.00 85.75 292 ARG A N 1
ATOM 2273 C CA . ARG A 1 292 ? 33.396 27.092 -13.780 1.00 85.75 292 ARG A CA 1
ATOM 2274 C C . ARG A 1 292 ? 32.621 28.094 -12.923 1.00 85.75 292 ARG A C 1
ATOM 2276 O O . ARG A 1 292 ? 31.853 27.669 -12.066 1.00 85.75 292 ARG A O 1
ATOM 2283 N N . LEU A 1 293 ? 32.760 29.391 -13.200 1.00 80.31 293 LEU A N 1
ATOM 2284 C CA . LEU A 1 293 ? 32.062 30.453 -12.467 1.00 80.31 293 LEU A CA 1
ATOM 2285 C C . LEU A 1 293 ? 30.540 30.307 -12.570 1.00 80.31 293 LEU A C 1
ATOM 2287 O O . LEU A 1 293 ? 29.834 30.409 -11.570 1.00 80.31 293 LEU A O 1
ATOM 2291 N N . LYS A 1 294 ? 30.032 29.963 -13.760 1.00 82.31 294 LYS A N 1
ATOM 2292 C CA . LYS A 1 294 ? 28.606 29.692 -13.969 1.00 82.31 294 LYS A CA 1
ATOM 2293 C C . LYS A 1 294 ? 28.114 28.488 -13.160 1.00 82.31 294 LYS A C 1
ATOM 2295 O O . LYS A 1 294 ? 27.013 28.519 -12.619 1.00 82.31 294 LYS A O 1
ATOM 2300 N N . LYS A 1 295 ? 28.918 27.424 -13.060 1.00 84.44 295 LYS A N 1
ATOM 2301 C CA . LYS A 1 295 ? 28.586 26.245 -12.247 1.00 84.44 295 LYS A CA 1
ATOM 2302 C C . LYS A 1 295 ? 28.530 26.589 -10.756 1.00 84.44 295 LYS A C 1
ATOM 2304 O O . LYS A 1 295 ? 27.617 26.136 -10.073 1.00 84.44 295 LYS A O 1
ATOM 2309 N N . GLU A 1 296 ? 29.482 27.381 -10.269 1.00 83.81 296 GLU A N 1
ATOM 2310 C CA . GLU A 1 296 ? 29.530 27.839 -8.875 1.00 83.81 296 GLU A CA 1
ATOM 2311 C C . GLU A 1 296 ? 28.340 28.749 -8.535 1.00 83.81 296 GLU A C 1
ATOM 2313 O O . GLU A 1 296 ? 27.703 28.543 -7.505 1.00 83.81 296 GLU A O 1
ATOM 2318 N N . TYR A 1 297 ? 27.984 29.678 -9.428 1.00 86.69 297 TYR A N 1
ATOM 2319 C CA . TYR A 1 297 ? 26.775 30.501 -9.310 1.00 86.69 297 TYR A CA 1
ATOM 2320 C C . TYR A 1 297 ? 25.504 29.643 -9.234 1.00 86.69 297 TYR A C 1
ATOM 2322 O O . TYR A 1 297 ? 24.759 29.717 -8.259 1.00 86.69 297 TYR A O 1
ATOM 2330 N N . ASN A 1 298 ? 25.307 28.732 -10.193 1.00 86.12 298 ASN A N 1
ATOM 2331 C CA . ASN A 1 298 ? 24.132 27.857 -10.210 1.00 86.12 298 ASN A CA 1
ATOM 2332 C C . ASN A 1 298 ? 24.021 26.994 -8.941 1.00 86.12 298 ASN A C 1
ATOM 2334 O O . ASN A 1 298 ? 22.919 26.755 -8.449 1.00 86.12 298 ASN A O 1
ATOM 2338 N N . ALA A 1 299 ? 25.149 26.519 -8.405 1.00 86.44 299 ALA A N 1
ATOM 2339 C CA . ALA A 1 299 ? 25.168 25.742 -7.169 1.00 86.44 299 ALA A CA 1
ATOM 2340 C C . ALA A 1 299 ? 24.711 26.572 -5.956 1.00 86.44 299 ALA A C 1
ATOM 2342 O O . ALA A 1 299 ? 23.961 26.057 -5.126 1.00 86.44 299 ALA A O 1
ATOM 2343 N N . ARG A 1 300 ? 25.105 27.851 -5.870 1.00 88.56 300 ARG A N 1
ATOM 2344 C CA . ARG A 1 300 ? 24.641 28.765 -4.812 1.00 88.56 300 ARG A CA 1
ATOM 2345 C C . ARG A 1 300 ? 23.150 29.050 -4.916 1.00 88.56 300 ARG A C 1
ATOM 2347 O O . ARG A 1 300 ? 22.448 28.880 -3.925 1.00 88.56 300 ARG A O 1
ATOM 2354 N N . CYS A 1 301 ? 22.651 29.376 -6.109 1.00 82.88 301 CYS A N 1
ATOM 2355 C CA . CYS A 1 301 ? 21.221 29.619 -6.314 1.00 82.88 301 CYS A CA 1
ATOM 2356 C C . CYS A 1 301 ? 20.374 28.403 -5.912 1.00 82.88 301 CYS A C 1
ATOM 2358 O O . CYS A 1 301 ? 19.354 28.549 -5.243 1.00 82.88 301 CYS A O 1
ATOM 2360 N N . LEU A 1 302 ? 20.819 27.189 -6.257 1.00 83.81 302 LEU A N 1
ATOM 2361 C CA . LEU A 1 302 ? 20.140 25.957 -5.846 1.00 83.81 302 LEU A CA 1
ATOM 2362 C C . LEU A 1 302 ? 20.154 25.751 -4.327 1.00 83.81 302 LEU A C 1
ATOM 2364 O O .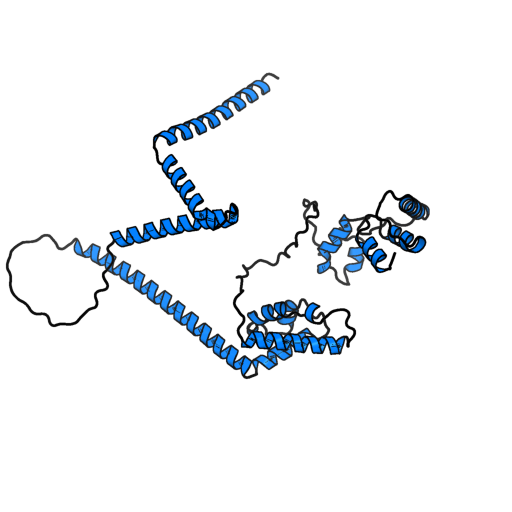 LEU A 1 302 ? 19.164 25.269 -3.779 1.00 83.81 302 LEU A O 1
ATOM 2368 N N . ASN A 1 303 ? 21.247 26.113 -3.653 1.00 88.75 303 ASN A N 1
ATOM 2369 C CA . ASN A 1 303 ? 21.331 26.055 -2.196 1.00 88.75 303 ASN A CA 1
ATOM 2370 C C . ASN A 1 303 ? 20.347 27.047 -1.548 1.00 88.75 303 ASN A C 1
ATOM 2372 O O . ASN A 1 303 ? 19.550 26.663 -0.695 1.00 88.75 303 ASN A O 1
ATOM 2376 N N . TRP A 1 304 ? 20.309 28.292 -2.028 1.00 90.81 304 TRP A N 1
ATOM 2377 C CA . TRP A 1 304 ? 19.407 29.318 -1.499 1.00 90.81 304 TRP A CA 1
ATOM 2378 C C . TRP A 1 304 ? 17.928 29.001 -1.698 1.00 90.81 304 TRP A C 1
ATOM 2380 O O . TRP A 1 304 ? 17.142 29.239 -0.786 1.00 90.81 304 TRP A O 1
ATOM 2390 N N . LEU A 1 305 ? 17.561 28.419 -2.842 1.00 83.50 305 LEU A N 1
ATOM 2391 C CA . LEU A 1 305 ? 16.191 27.979 -3.109 1.00 83.50 305 LEU A CA 1
ATOM 2392 C C . LEU A 1 305 ? 15.782 26.787 -2.234 1.00 83.50 305 LEU A C 1
ATOM 2394 O O . LEU A 1 305 ? 14.653 26.726 -1.758 1.00 83.50 305 LEU A O 1
ATOM 2398 N N . ARG A 1 306 ? 16.678 25.805 -2.057 1.00 82.44 306 ARG A N 1
ATOM 2399 C CA . ARG A 1 306 ? 16.323 24.511 -1.454 1.00 82.44 306 ARG A CA 1
ATOM 2400 C C . ARG A 1 306 ? 16.497 24.472 0.060 1.00 82.44 306 ARG A C 1
ATOM 2402 O O . ARG A 1 306 ? 15.674 23.873 0.740 1.00 82.44 306 ARG A O 1
ATOM 2409 N N . VAL A 1 307 ? 17.586 25.041 0.565 1.00 81.38 307 VAL A N 1
ATOM 2410 C CA . VAL A 1 307 ? 17.976 24.936 1.977 1.00 81.38 307 VAL A CA 1
ATOM 2411 C C . VAL A 1 307 ? 17.516 26.169 2.736 1.00 81.38 307 VAL A C 1
ATOM 2413 O O . VAL A 1 307 ? 16.859 26.055 3.763 1.00 81.38 307 VAL A O 1
ATOM 2416 N N . GLU A 1 308 ? 17.798 27.351 2.192 1.00 80.94 308 GLU A N 1
ATOM 2417 C CA . GLU A 1 308 ? 17.497 28.625 2.854 1.00 80.94 308 GLU A CA 1
ATOM 2418 C C . GLU A 1 308 ? 16.116 29.192 2.471 1.00 80.94 308 GLU A C 1
ATOM 2420 O O . GLU A 1 308 ? 15.758 30.271 2.932 1.00 80.94 308 GLU A O 1
ATOM 2425 N N . LYS A 1 309 ? 15.348 28.463 1.641 1.00 87.12 309 LYS A N 1
ATOM 2426 C CA . LYS A 1 309 ? 13.970 28.770 1.202 1.00 87.12 309 LYS A CA 1
ATOM 2427 C C . LYS A 1 309 ? 13.763 30.210 0.704 1.00 87.12 309 LYS A C 1
ATOM 2429 O O . LYS A 1 309 ? 12.701 30.793 0.905 1.00 87.12 309 LYS A O 1
ATOM 2434 N N . VAL A 1 310 ? 14.764 30.786 0.042 1.00 83.00 310 VAL A N 1
ATOM 2435 C CA . VAL A 1 310 ? 14.668 32.144 -0.510 1.00 83.00 310 VAL A CA 1
ATOM 2436 C C . VAL A 1 310 ? 13.810 32.154 -1.764 1.00 83.00 310 VAL A C 1
ATOM 2438 O O . VAL A 1 310 ? 13.911 31.256 -2.599 1.00 83.00 310 VAL A O 1
ATOM 2441 N N . LEU A 1 311 ? 12.960 33.171 -1.895 1.00 83.62 311 LEU A N 1
ATOM 2442 C CA . LEU A 1 311 ? 12.076 33.332 -3.043 1.00 83.62 311 LEU A CA 1
ATOM 2443 C C . LEU A 1 311 ? 12.884 33.612 -4.324 1.00 83.62 311 LEU A C 1
ATOM 2445 O O . LEU A 1 311 ? 13.893 34.319 -4.273 1.00 83.62 311 LEU A O 1
ATOM 2449 N N . PRO A 1 312 ? 12.440 33.130 -5.502 1.00 85.00 312 PRO A N 1
ATOM 2450 C CA . PRO A 1 312 ? 13.152 33.366 -6.758 1.00 85.00 312 PRO A CA 1
ATOM 2451 C C . PRO A 1 312 ? 13.396 34.847 -7.085 1.00 85.00 312 PRO A C 1
ATOM 2453 O O . PRO A 1 312 ? 14.409 35.170 -7.696 1.00 85.00 312 PRO A O 1
ATOM 2456 N N . SER A 1 313 ? 12.503 35.745 -6.653 1.00 86.75 313 SER A N 1
ATOM 2457 C CA . SER A 1 313 ? 12.623 37.200 -6.833 1.00 86.75 313 SER A CA 1
ATOM 2458 C C . SER A 1 313 ? 13.740 37.844 -6.005 1.00 86.75 313 SER A C 1
ATOM 2460 O O . SER A 1 313 ? 14.139 38.965 -6.295 1.00 86.75 313 SER A O 1
ATOM 2462 N N . GLU A 1 314 ? 14.249 37.155 -4.983 1.00 85.88 314 GLU A N 1
ATOM 2463 C CA . GLU A 1 314 ? 15.258 37.664 -4.043 1.00 85.88 314 GLU A CA 1
ATOM 2464 C C . GLU A 1 314 ? 16.652 37.056 -4.285 1.00 85.88 314 GLU A C 1
ATOM 2466 O O . GLU A 1 314 ? 17.619 37.398 -3.600 1.00 85.88 314 GLU A O 1
ATOM 2471 N N . LEU A 1 315 ? 16.784 36.167 -5.277 1.00 85.81 315 LEU A N 1
ATOM 2472 C CA . LEU A 1 315 ? 18.045 35.502 -5.617 1.00 85.81 315 LEU A CA 1
ATOM 2473 C C . LEU A 1 315 ? 19.137 36.485 -6.043 1.00 85.81 315 LEU A C 1
ATOM 2475 O O . LEU A 1 315 ? 20.293 36.307 -5.660 1.00 85.81 315 LEU A O 1
ATOM 2479 N N . ASP A 1 316 ? 18.775 37.518 -6.801 1.00 84.88 316 ASP A N 1
ATOM 2480 C CA . ASP A 1 316 ? 19.733 38.506 -7.300 1.00 84.88 316 ASP A CA 1
ATOM 2481 C C . ASP A 1 316 ? 20.278 39.379 -6.163 1.00 84.88 316 ASP A C 1
ATOM 2483 O O . ASP A 1 316 ? 21.489 39.585 -6.065 1.00 84.88 316 ASP A O 1
ATOM 2487 N N . ALA A 1 317 ? 19.412 39.804 -5.236 1.00 86.88 317 ALA A N 1
ATOM 2488 C CA . ALA A 1 317 ? 19.818 40.536 -4.035 1.00 86.88 317 ALA A CA 1
ATOM 2489 C C . ALA A 1 317 ? 20.742 39.688 -3.143 1.00 86.88 317 ALA A C 1
ATOM 2491 O O . ALA A 1 317 ? 21.723 40.183 -2.583 1.00 86.88 317 ALA A O 1
ATOM 2492 N N . LYS A 1 318 ? 20.468 38.384 -3.053 1.00 86.88 318 LYS A N 1
ATOM 2493 C CA . LYS A 1 318 ? 21.272 37.446 -2.268 1.00 86.88 318 LYS A CA 1
ATOM 2494 C C . LYS A 1 318 ? 22.628 37.137 -2.899 1.00 86.88 318 LYS A C 1
ATOM 2496 O O . LYS A 1 318 ? 23.629 37.050 -2.186 1.00 86.88 318 LYS A O 1
ATOM 2501 N N . GLU A 1 319 ? 22.691 37.027 -4.226 1.00 89.25 319 GLU A N 1
ATOM 2502 C CA . GLU A 1 319 ? 23.965 36.922 -4.940 1.00 89.25 319 GLU A CA 1
ATOM 2503 C C . GLU A 1 319 ? 24.798 38.189 -4.765 1.00 89.25 319 GLU A C 1
ATOM 2505 O O . GLU A 1 319 ? 25.999 38.091 -4.514 1.00 89.25 319 GLU A O 1
ATOM 2510 N N . GLN A 1 320 ? 24.177 39.366 -4.825 1.00 86.31 320 GLN A N 1
ATOM 2511 C CA . GLN A 1 320 ? 24.878 40.626 -4.612 1.00 86.31 320 GLN A CA 1
ATOM 2512 C C . GLN A 1 320 ? 25.485 40.710 -3.201 1.00 86.31 320 GLN A C 1
ATOM 2514 O O . GLN A 1 320 ? 26.679 40.980 -3.069 1.00 86.31 320 GLN A O 1
ATOM 2519 N N . ALA A 1 321 ? 24.723 40.363 -2.160 1.00 86.31 321 ALA A N 1
ATOM 2520 C CA . ALA A 1 321 ? 25.225 40.315 -0.784 1.00 86.31 321 ALA A CA 1
ATOM 2521 C C . ALA A 1 321 ? 26.381 39.308 -0.607 1.00 86.31 321 ALA A C 1
ATOM 2523 O O . ALA A 1 321 ? 27.349 39.564 0.114 1.00 86.31 321 ALA A O 1
ATOM 2524 N N . TYR A 1 322 ? 26.324 38.164 -1.297 1.00 87.44 322 TYR A N 1
ATOM 2525 C CA . TYR A 1 322 ? 27.420 37.196 -1.311 1.00 87.44 322 TYR A CA 1
ATOM 2526 C C . TYR A 1 322 ? 28.681 37.775 -1.969 1.00 87.44 322 TYR A C 1
ATOM 2528 O O . TYR A 1 322 ? 29.763 37.675 -1.388 1.00 87.44 322 TYR A O 1
ATOM 2536 N N . GLN A 1 323 ? 28.560 38.418 -3.133 1.00 84.06 323 GLN A N 1
ATOM 2537 C CA . GLN A 1 323 ? 29.683 39.059 -3.831 1.00 84.06 323 GLN A CA 1
ATOM 2538 C C . GLN A 1 323 ? 30.319 40.170 -2.977 1.00 84.06 323 GLN A C 1
ATOM 2540 O O . GLN A 1 323 ? 31.546 40.266 -2.892 1.00 84.06 323 GLN A O 1
ATOM 2545 N N . GLU A 1 324 ? 29.499 40.956 -2.275 1.00 84.38 324 GLU A N 1
ATOM 2546 C CA . GLU A 1 324 ? 29.942 41.973 -1.314 1.00 84.38 324 GLU A CA 1
ATOM 2547 C C . GLU A 1 324 ? 30.667 41.354 -0.107 1.00 84.38 324 GLU A C 1
ATOM 2549 O O . GLU A 1 324 ? 31.717 41.846 0.308 1.00 84.38 324 GLU A O 1
ATOM 2554 N N . SER A 1 325 ? 30.195 40.216 0.413 1.00 80.75 325 SER A N 1
ATOM 2555 C CA . SER A 1 325 ? 30.907 39.501 1.478 1.00 80.75 325 SER A CA 1
ATOM 2556 C C . SER A 1 325 ? 32.265 38.971 1.001 1.00 80.75 325 SER A C 1
ATOM 2558 O O . SER A 1 325 ? 33.274 39.111 1.691 1.00 80.75 325 SER A O 1
ATOM 2560 N N . VAL A 1 326 ? 32.330 38.407 -0.209 1.00 77.31 326 VAL A N 1
ATOM 2561 C CA . VAL A 1 326 ? 33.554 37.813 -0.760 1.00 77.31 326 VAL A CA 1
ATOM 2562 C C . VAL A 1 326 ? 34.603 38.894 -1.027 1.00 77.31 326 VAL A C 1
ATOM 2564 O O . VAL A 1 326 ? 35.790 38.671 -0.774 1.00 77.31 326 VAL A O 1
ATOM 2567 N N . SER A 1 327 ? 34.179 40.080 -1.472 1.00 72.38 327 SER A N 1
ATOM 2568 C CA . SER A 1 327 ? 35.073 41.219 -1.696 1.00 72.38 327 SER A C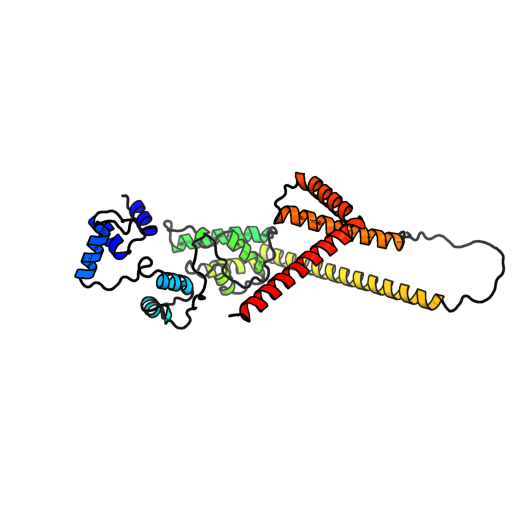A 1
ATOM 2569 C C . SER A 1 327 ? 35.650 41.775 -0.383 1.00 72.38 327 SER A C 1
ATOM 2571 O O . SER A 1 327 ? 36.843 42.081 -0.324 1.00 72.38 327 SER A O 1
ATOM 2573 N N . LEU A 1 328 ? 34.873 41.783 0.708 1.00 61.25 328 LEU A N 1
ATOM 2574 C CA . LEU A 1 328 ? 35.345 42.144 2.054 1.00 61.25 328 LEU A CA 1
ATOM 2575 C C . LEU A 1 328 ? 36.390 41.157 2.611 1.00 61.25 328 LEU A C 1
ATOM 2577 O O . LEU A 1 328 ? 37.315 41.561 3.323 1.00 61.25 328 LEU A O 1
ATOM 2581 N N . PHE A 1 329 ? 36.299 39.870 2.258 1.00 54.44 329 PHE A N 1
ATOM 2582 C CA . PHE A 1 329 ? 37.280 38.844 2.646 1.00 54.44 329 PHE A CA 1
ATOM 2583 C C . PHE A 1 329 ? 38.531 38.795 1.749 1.00 54.44 329 PHE A C 1
ATOM 2585 O O . PHE A 1 329 ? 39.517 38.139 2.106 1.00 54.44 329 PHE A O 1
ATOM 2592 N N . ALA A 1 330 ? 38.533 39.499 0.613 1.00 53.78 330 ALA A N 1
ATOM 2593 C CA . ALA A 1 330 ? 39.678 39.578 -0.295 1.00 53.78 330 ALA A CA 1
ATOM 2594 C C . ALA A 1 330 ? 40.761 40.578 0.165 1.00 53.78 330 ALA A C 1
ATOM 2596 O O . ALA A 1 330 ? 41.876 40.552 -0.362 1.00 53.78 330 ALA A O 1
ATOM 2597 N N . TYR A 1 331 ? 40.486 41.412 1.178 1.00 46.69 331 TYR A N 1
ATOM 2598 C CA . TYR A 1 331 ? 41.468 42.347 1.733 1.00 46.69 331 TYR A CA 1
ATOM 2599 C C . TYR A 1 331 ? 42.466 41.658 2.691 1.00 46.69 331 TYR A C 1
ATOM 2601 O O . TYR A 1 331 ? 42.063 40.958 3.627 1.00 46.69 331 TYR A O 1
ATOM 2609 N N . PRO A 1 332 ? 43.787 41.871 2.520 1.00 53.44 332 PRO A N 1
ATOM 2610 C CA . PRO A 1 332 ? 44.824 41.151 3.266 1.00 53.44 332 PRO A CA 1
ATOM 2611 C C . PRO A 1 332 ? 44.821 41.408 4.785 1.00 53.44 332 PRO A C 1
ATOM 2613 O O . PRO A 1 332 ? 45.309 40.561 5.535 1.00 53.44 332 PRO A O 1
ATOM 2616 N N . SER A 1 333 ? 44.226 42.507 5.262 1.00 51.66 333 SER A N 1
ATOM 2617 C CA . SER A 1 333 ? 44.226 42.888 6.684 1.00 51.66 333 SER A CA 1
ATOM 2618 C C . SER A 1 333 ? 43.362 41.991 7.589 1.00 51.66 333 SER A C 1
ATOM 2620 O O . SER A 1 333 ? 43.664 41.854 8.772 1.00 51.66 333 SER A O 1
ATOM 2622 N N . ASN A 1 334 ? 42.347 41.297 7.057 1.00 53.16 334 ASN A N 1
ATOM 2623 C CA . ASN A 1 334 ? 41.425 40.480 7.868 1.00 53.16 334 ASN A CA 1
ATOM 2624 C C . ASN A 1 334 ? 41.889 39.028 8.094 1.00 53.16 334 ASN A C 1
ATOM 2626 O O . ASN A 1 334 ? 41.389 38.343 8.988 1.00 53.16 334 ASN A O 1
ATOM 2630 N N . LYS A 1 335 ? 42.901 38.545 7.358 1.00 52.09 335 LYS A N 1
ATOM 2631 C CA . LYS A 1 335 ? 43.470 37.198 7.579 1.00 52.09 335 LYS A CA 1
ATOM 2632 C C . LYS A 1 335 ? 44.269 37.090 8.882 1.00 52.09 335 LYS A C 1
ATOM 2634 O O . LYS A 1 335 ? 44.394 35.992 9.424 1.00 52.09 335 LYS A O 1
ATOM 2639 N N . ILE A 1 336 ? 44.798 38.206 9.386 1.00 55.84 336 ILE A N 1
ATOM 2640 C CA . ILE A 1 336 ? 45.551 38.258 10.648 1.00 55.84 336 ILE A CA 1
ATOM 2641 C C . ILE A 1 336 ? 44.590 38.182 11.841 1.00 55.84 336 ILE A C 1
ATOM 2643 O O . ILE A 1 336 ? 44.832 37.405 12.760 1.00 55.84 336 ILE A O 1
ATOM 2647 N N . LEU A 1 337 ? 43.454 38.884 11.779 1.00 52.81 337 LEU A N 1
ATOM 2648 C CA . LEU A 1 337 ? 42.411 38.853 12.812 1.00 52.81 337 LEU A CA 1
ATOM 2649 C C . LEU A 1 337 ? 41.785 37.461 12.979 1.00 52.81 337 LEU A C 1
ATOM 2651 O O . LEU A 1 337 ? 41.634 36.990 14.102 1.00 52.81 337 LEU A O 1
ATOM 2655 N N . VAL A 1 338 ? 41.517 36.746 11.881 1.00 55.53 338 VAL A N 1
ATOM 2656 C CA . VAL A 1 338 ? 40.979 35.371 11.941 1.00 55.53 338 VAL A CA 1
ATOM 2657 C C . VAL A 1 338 ? 42.012 34.366 12.473 1.00 55.53 338 VAL A C 1
ATOM 2659 O O . VAL A 1 338 ? 41.650 33.417 13.171 1.00 55.53 338 VAL A O 1
ATOM 2662 N N . LYS A 1 339 ? 43.308 34.570 12.195 1.00 56.19 339 LYS A N 1
ATOM 2663 C CA . LYS A 1 339 ? 44.382 33.759 12.793 1.00 56.19 339 LYS A CA 1
ATOM 2664 C C . LYS A 1 339 ? 44.563 34.057 14.284 1.00 56.19 339 LYS A C 1
ATOM 2666 O O . LYS A 1 339 ? 44.748 33.115 15.047 1.00 56.19 339 LYS A O 1
ATOM 2671 N N . MET A 1 340 ? 44.446 35.320 14.698 1.00 51.34 340 MET A N 1
ATOM 2672 C CA . MET A 1 340 ? 44.478 35.729 16.107 1.00 51.34 340 MET A CA 1
ATOM 2673 C C . MET A 1 340 ? 43.290 35.159 16.893 1.00 51.34 340 MET A C 1
ATOM 2675 O O . MET A 1 340 ? 43.495 34.596 17.963 1.00 51.34 340 MET A O 1
ATOM 2679 N N . LEU A 1 341 ? 42.069 35.202 16.343 1.00 53.19 341 LEU A N 1
ATOM 2680 C CA . LEU A 1 341 ? 40.882 34.639 17.003 1.00 53.19 341 LEU A CA 1
ATOM 2681 C C . LEU A 1 341 ? 40.999 33.121 17.210 1.00 53.19 341 LEU A C 1
ATOM 2683 O O . LEU A 1 341 ? 40.669 32.620 18.281 1.00 53.19 341 LEU A O 1
ATOM 2687 N N . LYS A 1 342 ? 41.542 32.394 16.222 1.00 54.12 342 LYS A N 1
ATOM 2688 C CA . LYS A 1 342 ? 41.815 30.952 16.346 1.00 54.12 342 LYS A CA 1
ATOM 2689 C C . LYS A 1 342 ? 42.923 30.639 17.357 1.00 54.12 342 LYS A C 1
ATOM 2691 O O . LYS A 1 342 ? 42.860 29.608 18.026 1.00 54.12 342 LYS A O 1
ATOM 2696 N N . LEU A 1 343 ? 43.917 31.521 17.496 1.00 54.72 343 LEU A N 1
ATOM 2697 C CA . LEU A 1 343 ? 44.965 31.384 18.509 1.00 54.72 343 LEU A CA 1
ATOM 2698 C C . LEU A 1 343 ? 44.414 31.600 19.927 1.00 54.72 343 LEU A C 1
ATOM 2700 O O . LEU A 1 343 ? 44.768 30.850 20.832 1.00 54.72 343 LEU A O 1
ATOM 2704 N N . ILE A 1 344 ? 43.512 32.571 20.107 1.00 56.84 344 ILE A N 1
ATOM 2705 C CA . ILE A 1 344 ? 42.862 32.863 21.395 1.00 56.84 344 ILE A CA 1
ATOM 2706 C C . ILE A 1 344 ? 41.969 31.694 21.831 1.00 56.84 344 ILE A C 1
ATOM 2708 O O . ILE A 1 344 ? 42.012 31.297 22.994 1.00 56.84 344 ILE A O 1
ATOM 2712 N N . THR A 1 345 ? 41.228 31.071 20.906 1.00 55.22 345 THR A N 1
ATOM 2713 C CA . THR A 1 345 ? 40.433 29.872 21.225 1.00 55.22 345 THR A CA 1
ATOM 2714 C C . THR A 1 345 ? 41.301 28.667 21.590 1.00 55.22 345 THR A C 1
ATOM 2716 O O . THR A 1 345 ? 40.922 27.893 22.459 1.00 55.22 345 THR A O 1
ATOM 2719 N N . LEU A 1 346 ? 42.487 28.516 20.990 1.00 55.50 346 LEU A N 1
ATOM 2720 C CA . LEU A 1 346 ? 43.408 27.423 21.325 1.00 55.50 346 LEU A CA 1
ATOM 2721 C C . LEU A 1 346 ? 44.109 27.643 22.676 1.00 55.50 346 LEU A C 1
ATOM 2723 O O . LEU A 1 346 ? 44.231 26.702 23.455 1.00 55.50 346 LEU A O 1
ATOM 2727 N N . PHE A 1 347 ? 44.503 28.879 22.998 1.00 51.94 347 PHE A N 1
ATOM 2728 C CA . PHE A 1 347 ? 45.119 29.203 24.291 1.00 51.94 347 PHE A CA 1
ATOM 2729 C C . PHE A 1 347 ? 44.123 29.173 25.462 1.00 51.94 347 PHE A C 1
ATOM 2731 O O . PHE A 1 347 ? 44.492 28.760 26.562 1.00 51.94 347 PHE A O 1
ATOM 2738 N N . GLY A 1 348 ? 42.856 29.540 25.233 1.00 50.44 348 GLY A N 1
ATOM 2739 C CA . GLY A 1 348 ? 41.801 29.449 26.249 1.00 50.44 348 GLY A CA 1
ATOM 2740 C C . GLY A 1 348 ? 41.534 28.012 26.713 1.00 50.44 348 GLY A C 1
ATOM 2741 O O . GLY A 1 348 ? 41.351 27.775 27.905 1.00 50.44 348 GLY A O 1
ATOM 2742 N N . PHE A 1 349 ? 41.608 27.037 25.802 1.00 50.41 349 PHE A N 1
ATOM 2743 C CA . PHE A 1 349 ? 41.449 25.616 26.135 1.00 50.41 349 PHE A CA 1
ATOM 2744 C C . PHE A 1 349 ? 42.623 25.051 26.954 1.00 50.41 349 PHE A C 1
ATOM 2746 O O . PHE A 1 349 ? 42.413 24.199 27.817 1.00 50.41 349 PHE A O 1
ATOM 2753 N N . SER A 1 350 ? 43.847 25.549 26.754 1.00 52.56 350 SER A N 1
ATOM 2754 C CA . SER A 1 350 ? 45.012 25.098 27.530 1.00 52.56 350 SER A CA 1
ATOM 2755 C C . SER A 1 350 ? 45.014 25.604 28.975 1.00 52.56 350 SER A C 1
ATOM 2757 O O . SER A 1 350 ? 45.466 24.885 29.862 1.00 52.56 350 SER A O 1
ATOM 2759 N N . ILE A 1 351 ? 44.473 26.796 29.250 1.00 53.72 351 ILE A N 1
ATOM 2760 C CA . ILE A 1 351 ? 44.411 27.336 30.621 1.00 53.72 351 ILE A CA 1
ATOM 2761 C C . ILE A 1 351 ? 43.384 26.566 31.470 1.00 53.72 351 ILE A C 1
ATOM 2763 O O . ILE A 1 351 ? 43.661 26.245 32.624 1.00 53.72 351 ILE A O 1
ATOM 2767 N N . VAL A 1 352 ? 42.243 26.173 30.892 1.00 54.66 352 VAL A N 1
ATOM 2768 C CA . VAL A 1 352 ? 41.207 25.383 31.592 1.00 54.66 352 VAL A CA 1
ATOM 2769 C C . VAL A 1 352 ? 41.700 23.969 31.944 1.00 54.66 352 VAL A C 1
ATOM 2771 O O . VAL A 1 352 ? 41.375 23.444 33.012 1.00 54.66 352 VAL A O 1
ATOM 2774 N N . LEU A 1 353 ? 42.550 23.373 31.103 1.00 53.50 353 LEU A N 1
ATOM 2775 C CA . LEU A 1 353 ? 43.166 22.067 31.374 1.00 53.50 353 LEU A CA 1
ATOM 2776 C C . LEU A 1 353 ? 44.235 22.118 32.478 1.00 53.50 353 LEU A C 1
ATOM 2778 O O . LEU A 1 353 ? 44.374 21.163 33.234 1.00 53.50 353 LEU A O 1
ATOM 2782 N N . ILE A 1 354 ? 44.956 23.233 32.630 1.00 55.00 354 ILE A N 1
ATOM 2783 C CA . ILE A 1 354 ? 45.970 23.374 33.689 1.00 55.00 354 ILE A CA 1
ATOM 2784 C C . ILE A 1 354 ? 45.309 23.575 35.064 1.00 55.00 354 ILE A C 1
ATOM 2786 O O . ILE A 1 354 ? 45.741 22.972 36.045 1.00 55.00 354 ILE A O 1
ATOM 2790 N N . PHE A 1 355 ? 44.221 24.351 35.148 1.00 49.28 355 PHE A N 1
ATOM 2791 C CA . PHE A 1 355 ? 43.503 24.554 36.416 1.00 49.28 355 PHE A CA 1
ATOM 2792 C C . PHE A 1 355 ? 42.765 23.299 36.906 1.00 49.28 355 PHE A C 1
ATOM 2794 O O . PHE A 1 355 ? 42.703 23.060 38.112 1.00 49.28 355 PHE A O 1
ATOM 2801 N N . THR A 1 356 ? 42.264 22.461 35.995 1.00 55.41 356 THR A N 1
ATOM 2802 C CA . THR A 1 356 ? 41.636 21.176 36.354 1.00 55.41 356 THR A CA 1
ATOM 2803 C C . THR A 1 356 ? 42.661 20.138 36.815 1.00 55.41 356 THR A C 1
ATOM 2805 O O . THR A 1 356 ? 42.382 19.380 37.744 1.00 55.41 356 THR A O 1
ATOM 2808 N N . PHE A 1 357 ? 43.879 20.155 36.263 1.00 51.84 357 PHE A N 1
ATOM 2809 C CA . PHE A 1 357 ? 44.954 19.260 36.702 1.00 51.84 357 PHE A CA 1
ATOM 2810 C C . PHE A 1 357 ? 45.516 19.629 38.084 1.00 51.84 357 PHE A C 1
ATOM 2812 O O . PHE A 1 357 ? 45.785 18.745 38.892 1.00 51.84 357 PHE A O 1
ATOM 2819 N N . ILE A 1 358 ? 45.641 20.925 38.399 1.00 54.12 358 ILE A N 1
ATOM 2820 C CA . ILE A 1 358 ? 46.130 21.382 39.714 1.00 54.12 358 ILE A CA 1
ATOM 2821 C C . ILE A 1 358 ? 45.104 21.090 40.823 1.00 54.12 358 ILE A C 1
ATOM 2823 O O . ILE A 1 358 ? 45.492 20.712 41.927 1.00 54.12 358 ILE A O 1
ATOM 2827 N N . TRP A 1 359 ? 43.799 21.180 40.537 1.00 46.47 359 TRP A N 1
ATOM 2828 C CA . TRP A 1 359 ? 42.755 20.842 41.515 1.00 46.47 359 TRP A CA 1
ATOM 2829 C C . TRP A 1 359 ? 42.756 19.347 41.876 1.00 46.47 359 TRP A C 1
ATOM 2831 O O . TRP A 1 359 ? 42.505 18.986 43.022 1.00 46.47 359 TRP A O 1
ATOM 2841 N N . CYS A 1 360 ? 43.089 18.470 40.926 1.00 51.16 360 CYS A N 1
ATOM 2842 C CA . CYS A 1 360 ? 43.074 17.022 41.139 1.00 51.16 360 CYS A CA 1
ATOM 2843 C C . CYS A 1 360 ? 44.287 16.489 41.930 1.00 51.16 360 CYS A C 1
ATOM 2845 O O . CYS A 1 360 ? 44.259 15.347 42.370 1.00 51.16 360 CYS A O 1
ATOM 2847 N N . VAL A 1 361 ? 45.346 17.291 42.104 1.00 58.06 361 VAL A N 1
ATOM 2848 C CA . VAL A 1 361 ? 46.581 16.896 42.816 1.00 58.06 361 VAL A CA 1
ATOM 2849 C C . VAL A 1 361 ? 46.611 17.403 44.269 1.00 58.06 361 VAL A C 1
ATOM 2851 O O . VAL A 1 361 ? 47.407 16.926 45.072 1.00 58.06 361 VAL A O 1
ATOM 2854 N N . VAL A 1 362 ? 45.741 18.351 44.636 1.00 55.81 362 VAL A N 1
ATOM 2855 C CA . VAL A 1 362 ? 45.706 18.981 45.976 1.00 55.81 362 VAL A CA 1
ATOM 2856 C C . VAL A 1 362 ? 44.552 18.451 46.854 1.00 55.81 362 VAL A C 1
ATOM 2858 O O . VAL A 1 362 ? 44.317 18.951 47.952 1.00 55.81 362 VAL A O 1
ATOM 2861 N N . ARG A 1 363 ? 43.843 17.409 46.416 1.00 44.19 363 ARG A N 1
ATOM 2862 C CA . ARG A 1 363 ? 42.824 16.704 47.206 1.00 44.19 363 ARG A CA 1
ATOM 2863 C C . ARG A 1 363 ? 43.148 15.222 47.246 1.00 44.19 363 ARG A C 1
ATOM 2865 O O . ARG A 1 363 ? 42.875 14.618 48.305 1.00 44.19 363 ARG A O 1
#

Foldseek 3Di:
DPPVQLVVLLVQALAQSVLQVVCCVPVVHRDRDCPPPSSVVSVVVCVVVVHDQDCDCNRPVPLVVQCVQCVVVDDPVCPVVSVVPVVPTPPRDDDDPDDPDPPDDDPDDDPDPCPPPPPPPDDDDPLQLVLLVVLLVQQQVLCCVQPNPDDPDHSCVQPNSVLSSVLSVCLVVPDDLVSQCVSSVHCPDPCSSVSSSVSSVVSCVDPSVVVVVVVVVVVVVVVVVVVVVVVVVVVVVVVVVVVVVVVVVVVPPPDDDDDDDDDDDDDDDDDDDPDPPDDDPVRVVVVVVVVVVVVVLVVVLVCCCPPVVDDPVCSVVVVVVVVVVVVVVPDPPVVVVVVVVVVVVVVVVVVVVVVVVVVVVVD

Organism: Melampsora larici-populina (strain 98AG31 / pathotype 3-4-7) (NCBI:txid747676)

Sequence (363 aa):
MTDDELMDSYSVTPVCLRVALALGNTIGVIPCELDDPRVQAEQAREEAAGFPKCQCSNCDSISADMLVYNLPRLTKSNYEDAMRDVFSVEGFWKRPEGESEDIDTQEDQVTTRKKASKKHSGPLDSALEALAQDLVSVFDSHCTEVYGEHGYFESTDYFDLDQTRKMLRSIDEIQSPEDIKLAMGGDIVKGGVNIVFNYIDEWKKRDAGLDYSRNQARILERKKAAEEKRMCQESISLNRHASNSTAITTSTTMKATVAINTSTTMNATDRPINKKIRRSSAQVKADREAARLKKEYNARCLNWLRVEKVLPSELDAKEQAYQESVSLFAYPSNKILVKMLKLITLFGFSIVLIFTFIWCVVR